Protein AF-A0A9P9ET96-F1 (afdb_monomer)

Sequence (233 aa):
MALAEHLGTMRTRIAQTEQWNASRRDTEAPLRPHYAQEHRNWGDGQLPVLPALPPHLPRPEYAERARLIGQYEQEIPFYVACELGLMPQVASFIQEANPSQAVLQFGLEQASFGNQPTVARFLLERGTILHDNVFLRREGGEPGNSLNDISIFDRERQESQDPLDLVQVFLDFGWHPNQLWNGTAVLHNFPKAPLIECLTNRPLLTLLLSHGADPALSRHNVSLYDKTPAAVA

Organism: NCBI:txid1079267

Solvent-accessible surface area (backbone atoms only — not comparable to full-atom values): 13693 Å² total; per-residue (Å²): 136,56,73,69,55,52,52,51,53,50,53,52,50,50,57,48,51,49,52,52,28,49,54,46,53,68,60,44,66,82,43,53,74,59,52,66,53,54,68,58,61,72,70,75,63,96,61,79,91,66,77,84,68,58,74,63,54,47,78,48,57,43,54,78,40,84,78,52,57,76,81,44,79,75,48,51,61,40,33,49,21,23,27,70,49,38,55,73,58,40,52,50,49,49,72,74,64,65,66,54,66,33,43,47,36,52,24,38,29,30,4,40,74,43,63,17,36,70,46,38,45,56,45,43,78,71,68,39,71,79,36,32,54,44,51,42,42,80,49,90,53,62,99,89,48,81,77,46,79,45,45,65,56,47,66,94,71,46,86,79,62,81,52,53,64,38,52,49,44,44,45,76,72,71,53,51,52,61,38,36,34,77,42,93,44,89,91,58,64,56,58,49,52,60,66,66,59,25,70,85,41,61,71,51,40,51,52,36,47,77,62,64,34,56,76,71,65,48,60,70,72,68,75,78,84,82,75,71,77,79,80,88,124

Foldseek 3Di:
DDPVVLLVVLVVVVVVLLVLLVVCCVVVVVCVVVVVVVVVVVPPDPDDPDPDFDEAFAAAPCSVDHPLAPPDSLLSVLLSCLLQLVVVSVVVCCVPVVGDLNSLQSSLLSNLLSLHQPSNLVSVVVPNGDGQSSAWDWDDDDPPDDIDIDGSLAVVPCPDHDSQSNVVSVVVSPDAQSHFGFDSDPVLRDGDRSLVSCVPPVSNNVVNVVRPRDPVSNVSSPPDPPPPPPPPD

Structure (mmCIF, N/CA/C/O backbone):
data_AF-A0A9P9ET96-F1
#
_entry.id   AF-A0A9P9ET96-F1
#
loop_
_atom_site.group_PDB
_atom_site.id
_atom_site.type_symbol
_atom_site.label_atom_id
_atom_site.label_alt_id
_atom_site.label_comp_id
_atom_site.label_asym_id
_atom_site.label_entity_id
_atom_site.label_seq_id
_atom_site.pdbx_PDB_ins_code
_atom_site.Cartn_x
_atom_site.Cartn_y
_atom_site.Cartn_z
_atom_site.occupancy
_atom_site.B_iso_or_equiv
_atom_site.auth_seq_id
_atom_site.auth_comp_id
_atom_site.auth_asym_id
_atom_site.auth_atom_id
_atom_site.pdbx_PDB_model_num
ATOM 1 N N . MET A 1 1 ? 8.793 9.538 18.959 1.00 60.41 1 MET A N 1
ATOM 2 C CA . MET A 1 1 ? 7.638 10.378 18.586 1.00 60.41 1 MET A CA 1
ATOM 3 C C . MET A 1 1 ? 6.480 10.032 19.514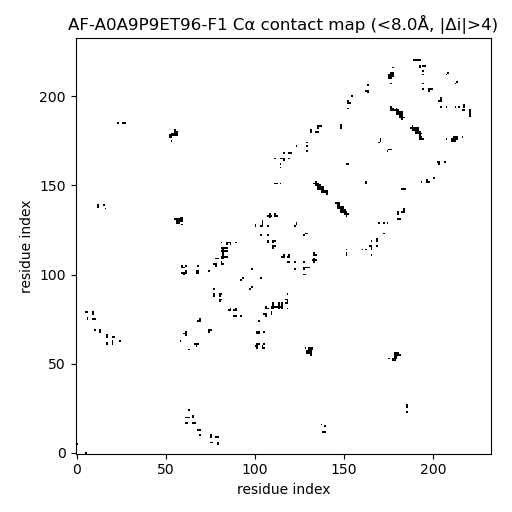 1.00 60.41 1 MET A C 1
ATOM 5 O O . MET A 1 1 ? 6.327 8.857 19.837 1.00 60.41 1 MET A O 1
ATOM 9 N N . ALA A 1 2 ? 5.730 11.011 20.022 1.00 81.12 2 ALA A N 1
ATOM 10 C CA . ALA A 1 2 ? 4.607 10.738 20.931 1.00 81.12 2 ALA A CA 1
ATOM 11 C C . ALA A 1 2 ? 3.342 10.332 20.144 1.00 81.12 2 ALA A C 1
ATOM 13 O O . ALA A 1 2 ? 3.138 10.794 19.028 1.00 81.12 2 ALA A O 1
ATOM 14 N N . LEU A 1 3 ? 2.445 9.518 20.717 1.00 83.44 3 LEU A N 1
ATOM 15 C CA . LEU A 1 3 ? 1.203 9.092 20.036 1.00 83.44 3 LEU A CA 1
ATOM 16 C C . LEU A 1 3 ? 0.350 10.282 19.548 1.00 83.44 3 LEU A C 1
ATOM 18 O O . LEU A 1 3 ? -0.206 10.244 18.455 1.00 83.44 3 LEU A O 1
ATOM 22 N N . ALA A 1 4 ? 0.283 11.361 20.331 1.00 85.06 4 ALA A N 1
ATOM 23 C CA . ALA A 1 4 ? -0.436 12.580 19.955 1.00 85.06 4 ALA A CA 1
ATOM 24 C C . ALA A 1 4 ? 0.146 13.257 18.699 1.00 85.06 4 ALA A C 1
ATOM 26 O O . ALA A 1 4 ? -0.597 13.814 17.893 1.00 85.06 4 ALA A O 1
ATOM 27 N N . GLU A 1 5 ? 1.462 13.171 18.518 1.00 86.69 5 GLU A N 1
ATOM 28 C CA . GLU A 1 5 ? 2.173 13.706 17.359 1.00 86.69 5 GLU A CA 1
ATOM 29 C C . GLU A 1 5 ? 1.868 12.874 16.105 1.00 86.69 5 GLU A C 1
ATOM 31 O O . GLU A 1 5 ? 1.532 13.442 15.069 1.00 86.69 5 GLU A O 1
ATOM 36 N N . HIS A 1 6 ? 1.832 11.538 16.220 1.00 87.50 6 HIS A N 1
ATOM 37 C CA . HIS A 1 6 ? 1.376 10.662 15.131 1.00 87.50 6 HIS A CA 1
ATOM 38 C C . HIS A 1 6 ? -0.066 10.962 14.707 1.00 87.50 6 HIS A C 1
ATOM 40 O O . HIS A 1 6 ? -0.348 11.073 13.515 1.00 87.50 6 HIS A O 1
ATOM 46 N N . LEU A 1 7 ? -0.979 11.148 15.666 1.00 90.50 7 LEU A N 1
ATOM 47 C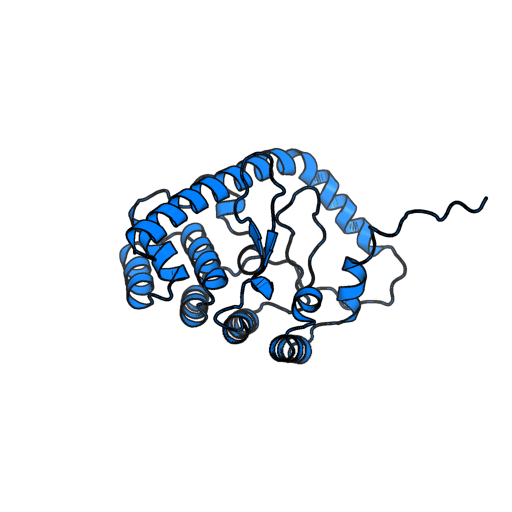 CA . LEU A 1 7 ? -2.371 11.504 15.369 1.00 90.50 7 LEU A CA 1
ATOM 48 C C . LEU A 1 7 ? -2.476 12.869 14.667 1.00 90.50 7 LEU A C 1
ATOM 50 O O . LEU A 1 7 ? -3.282 13.028 13.751 1.00 90.50 7 LEU A O 1
ATOM 54 N N . GLY A 1 8 ? -1.674 13.855 15.080 1.00 88.69 8 GLY A N 1
ATOM 55 C CA . GLY A 1 8 ? -1.602 15.167 14.430 1.00 88.69 8 GLY A CA 1
ATOM 56 C C . GLY A 1 8 ? -1.106 15.071 12.987 1.00 88.69 8 GLY A C 1
ATOM 57 O O . GLY A 1 8 ? -1.771 15.556 12.071 1.00 88.69 8 GLY A O 1
ATOM 58 N N . THR A 1 9 ? 0.010 14.374 12.775 1.00 89.50 9 THR A N 1
ATOM 59 C CA . THR A 1 9 ? 0.585 14.128 11.445 1.00 89.50 9 THR A CA 1
ATOM 60 C C . THR A 1 9 ? -0.391 13.394 10.532 1.00 89.50 9 THR A C 1
ATOM 62 O O . THR A 1 9 ? -0.561 13.783 9.378 1.00 89.50 9 THR A O 1
ATOM 65 N N . MET A 1 10 ? -1.090 12.382 11.051 1.00 92.75 10 MET A N 1
ATOM 66 C CA . MET A 1 10 ? -2.064 11.617 10.275 1.00 92.75 10 MET A CA 1
ATOM 67 C C . MET A 1 10 ? -3.252 12.479 9.827 1.00 92.75 10 MET A C 1
ATOM 69 O O . MET A 1 10 ? -3.663 12.392 8.673 1.00 92.75 10 MET A O 1
ATOM 73 N N . ARG A 1 11 ? -3.768 13.372 10.686 1.00 91.81 11 ARG A N 1
ATOM 74 C CA . ARG A 1 11 ? -4.822 14.329 10.292 1.00 91.81 11 ARG A CA 1
ATOM 75 C C . ARG A 1 11 ? -4.368 15.233 9.157 1.00 91.81 11 ARG A C 1
ATOM 77 O O . ARG A 1 11 ? -5.091 15.388 8.173 1.00 91.81 11 ARG A O 1
ATOM 84 N N . THR A 1 12 ? -3.169 15.799 9.288 1.00 89.62 12 THR A N 1
ATOM 85 C CA . THR A 1 12 ? -2.580 16.637 8.244 1.00 89.62 12 THR A CA 1
ATOM 86 C C . THR A 1 12 ? -2.493 15.861 6.943 1.00 89.62 12 THR A C 1
ATOM 88 O O . THR A 1 12 ? -2.996 16.363 5.945 1.00 89.62 12 THR A O 1
ATOM 91 N N . ARG A 1 13 ? -1.961 14.629 6.974 1.00 89.19 13 ARG A N 1
ATOM 92 C CA . ARG A 1 13 ? -1.810 13.743 5.811 1.00 89.19 13 ARG A CA 1
ATOM 93 C C . ARG A 1 13 ? -3.144 13.423 5.137 1.00 89.19 13 ARG A C 1
ATOM 95 O O . ARG A 1 13 ? -3.220 13.500 3.920 1.00 89.19 13 ARG A O 1
ATOM 102 N N . ILE A 1 14 ? -4.198 13.118 5.893 1.00 91.44 14 ILE A N 1
ATOM 103 C CA . ILE A 1 14 ? -5.534 12.856 5.327 1.00 91.44 14 ILE A CA 1
ATOM 104 C C . ILE A 1 14 ? -6.066 14.085 4.582 1.00 91.44 14 ILE A C 1
ATOM 106 O O . ILE A 1 14 ? -6.509 13.967 3.439 1.00 91.44 14 ILE A O 1
ATOM 110 N N . ALA A 1 15 ? -6.012 15.267 5.207 1.00 89.44 15 ALA A N 1
ATOM 111 C CA . ALA A 1 15 ? -6.509 16.505 4.599 1.00 89.44 15 ALA A CA 1
ATOM 112 C C . ALA A 1 15 ? -5.768 16.826 3.294 1.00 89.44 15 ALA A C 1
ATOM 114 O O . ALA A 1 15 ? -6.361 17.182 2.276 1.00 89.44 15 ALA A O 1
ATOM 115 N N . GLN A 1 16 ? -4.460 16.631 3.345 1.00 86.69 16 GLN A N 1
ATOM 116 C CA . GLN A 1 16 ? -3.530 16.690 2.242 1.00 86.69 16 GLN A CA 1
ATOM 117 C C . GLN A 1 16 ? -3.940 15.718 1.112 1.00 86.69 16 GLN A C 1
ATOM 119 O O . GLN A 1 16 ? -4.246 16.168 0.004 1.00 86.69 16 GLN A O 1
ATOM 124 N N . THR A 1 17 ? -4.063 14.414 1.393 1.00 88.00 17 THR A N 1
ATOM 125 C CA . THR A 1 17 ? -4.508 13.378 0.439 1.00 88.00 17 THR A CA 1
ATOM 126 C C . THR A 1 17 ? -5.819 13.752 -0.249 1.00 88.00 17 THR A C 1
ATOM 128 O O . THR A 1 17 ? -5.910 13.697 -1.477 1.00 88.00 17 THR A O 1
ATOM 131 N N . GLU A 1 18 ? -6.819 14.208 0.505 1.00 89.06 18 GLU A N 1
ATOM 132 C CA . GLU A 1 18 ? -8.097 14.651 -0.061 1.00 89.06 18 GLU A CA 1
ATOM 133 C C . GLU A 1 18 ? -7.957 15.883 -0.961 1.00 89.06 18 GLU A C 1
ATOM 135 O O . GLU A 1 18 ? -8.581 15.935 -2.024 1.00 89.06 18 GLU A O 1
ATOM 140 N N . GLN A 1 19 ? -7.113 16.850 -0.593 1.00 85.56 19 GLN A N 1
ATOM 141 C CA . GLN A 1 19 ? -6.848 18.031 -1.414 1.00 85.56 19 GLN A CA 1
ATOM 142 C C . GLN A 1 19 ? -6.229 17.654 -2.768 1.00 85.56 19 GLN A C 1
ATOM 144 O O . GLN A 1 19 ? -6.663 18.162 -3.807 1.00 85.56 19 GLN A O 1
ATOM 149 N N . TRP A 1 20 ? -5.249 16.746 -2.797 1.00 81.12 20 TRP A N 1
ATOM 150 C CA . TRP A 1 20 ? -4.651 16.316 -4.067 1.00 81.12 20 TRP A CA 1
ATOM 151 C C . TRP A 1 20 ? -5.598 15.469 -4.891 1.00 81.12 20 TRP A C 1
ATOM 153 O O . TRP A 1 20 ? -5.686 15.674 -6.101 1.00 81.12 20 TRP A O 1
ATOM 163 N N . ASN A 1 21 ? -6.338 14.563 -4.258 1.00 86.12 21 ASN A N 1
ATOM 164 C CA . ASN A 1 21 ? -7.323 13.764 -4.969 1.00 86.12 21 ASN A CA 1
ATOM 165 C C . ASN A 1 21 ? -8.420 14.660 -5.559 1.00 86.12 21 ASN A C 1
ATOM 167 O O . ASN A 1 21 ? -8.841 14.428 -6.688 1.00 86.12 21 ASN A O 1
ATOM 171 N N . ALA A 1 22 ? -8.830 15.729 -4.867 1.00 85.06 22 ALA A N 1
ATOM 172 C CA . ALA A 1 22 ? -9.744 16.731 -5.416 1.00 85.06 22 ALA A CA 1
ATOM 173 C C . ALA A 1 22 ? -9.151 17.422 -6.652 1.00 85.06 22 ALA A C 1
ATOM 175 O O . ALA A 1 22 ? -9.755 17.373 -7.720 1.00 85.06 22 ALA A O 1
ATOM 176 N N . SER A 1 23 ? -7.927 17.949 -6.548 1.00 81.00 23 SER A N 1
ATOM 177 C CA . SER A 1 23 ? -7.242 18.586 -7.680 1.00 81.00 23 SER A CA 1
ATOM 178 C C . SER A 1 23 ? -7.077 17.641 -8.879 1.00 81.00 23 SER A C 1
ATOM 180 O O . SER A 1 23 ? -7.263 18.053 -10.025 1.00 81.00 23 SER A O 1
ATOM 182 N N . ARG A 1 24 ? -6.778 16.357 -8.642 1.00 76.69 24 ARG A N 1
ATOM 183 C CA . ARG A 1 24 ? -6.703 15.338 -9.700 1.00 76.69 24 ARG A CA 1
ATOM 184 C C . ARG A 1 24 ? -8.059 15.055 -10.323 1.00 76.69 24 ARG A C 1
ATOM 186 O O . ARG A 1 24 ? -8.144 14.984 -11.541 1.00 76.69 24 ARG A O 1
ATOM 193 N N . ARG A 1 25 ? -9.121 14.913 -9.528 1.00 82.12 25 ARG A N 1
ATOM 194 C CA . ARG A 1 25 ? -10.478 14.702 -10.055 1.00 82.12 25 ARG A CA 1
ATOM 195 C C . ARG A 1 25 ? -10.898 15.852 -10.969 1.00 82.12 25 ARG A C 1
ATOM 197 O O . ARG A 1 25 ? -11.423 15.588 -12.047 1.00 82.12 25 ARG A O 1
ATOM 204 N N . ASP A 1 26 ? -10.576 17.086 -10.593 1.00 79.50 26 ASP A N 1
ATOM 205 C CA . ASP A 1 26 ? -10.904 18.279 -11.380 1.00 79.50 26 ASP A CA 1
ATOM 206 C C . ASP A 1 26 ? -10.075 18.386 -12.674 1.00 79.50 26 ASP A C 1
ATOM 208 O O . ASP A 1 26 ? -10.578 18.843 -13.700 1.00 79.50 26 ASP A O 1
ATOM 212 N N . THR A 1 27 ? -8.816 17.936 -12.654 1.00 71.69 27 THR A N 1
ATOM 213 C CA . THR A 1 27 ? -7.897 18.015 -13.808 1.00 71.69 27 THR A CA 1
ATOM 214 C C . THR A 1 27 ? -7.987 16.819 -14.759 1.00 71.69 27 THR A C 1
ATOM 216 O O . THR A 1 27 ? -7.867 16.991 -15.970 1.00 71.69 27 THR A O 1
ATOM 219 N N . GLU A 1 28 ? -8.231 15.607 -14.254 1.00 67.06 28 GLU A N 1
ATOM 220 C CA . GLU A 1 28 ? -8.319 14.381 -15.059 1.00 67.06 28 GLU A CA 1
ATOM 221 C C . GLU A 1 28 ? -9.705 14.193 -15.698 1.00 67.06 28 GLU A C 1
ATOM 223 O O . GLU A 1 28 ? -9.794 13.630 -16.791 1.00 67.06 28 GLU A O 1
ATOM 228 N N . ALA A 1 29 ? -10.788 14.676 -15.071 1.00 62.22 29 ALA A N 1
ATOM 229 C CA . ALA A 1 29 ? -12.145 14.584 -15.622 1.00 62.22 29 ALA A CA 1
ATOM 230 C C . ALA A 1 29 ? -12.271 15.088 -17.080 1.00 62.22 29 ALA A C 1
ATOM 232 O O . ALA A 1 29 ? -12.874 14.371 -17.883 1.00 62.22 29 ALA A O 1
ATOM 233 N N . PRO A 1 30 ? -11.685 16.239 -17.474 1.00 60.59 30 PRO A N 1
ATOM 234 C CA . PRO A 1 30 ? -11.729 16.702 -18.863 1.00 60.59 30 PRO A CA 1
ATOM 235 C C . PRO A 1 30 ? -10.751 15.982 -19.810 1.00 60.59 30 PRO A C 1
ATOM 237 O O . PRO A 1 30 ? -10.971 15.995 -21.019 1.00 60.59 30 PRO A O 1
ATOM 240 N N . LEU A 1 31 ? -9.689 15.344 -19.301 1.00 55.69 31 LEU A N 1
ATOM 241 C CA . LEU A 1 31 ? -8.617 14.752 -20.120 1.00 55.69 31 LEU A CA 1
ATOM 242 C C . LEU A 1 31 ? -8.756 13.235 -20.346 1.00 55.69 31 LEU A C 1
ATOM 244 O O . LEU A 1 31 ? -8.100 12.687 -21.234 1.00 55.69 31 LEU A O 1
ATOM 248 N N . ARG A 1 32 ? -9.629 12.544 -19.598 1.00 54.69 32 ARG A N 1
ATOM 249 C CA . ARG A 1 32 ? -9.905 11.096 -19.747 1.00 54.69 32 ARG A CA 1
ATOM 250 C C . ARG A 1 32 ? -10.111 10.611 -21.195 1.00 54.69 32 ARG A C 1
ATOM 252 O O . ARG A 1 32 ? -9.591 9.540 -21.508 1.00 54.69 32 ARG A O 1
ATOM 259 N N . PRO A 1 33 ? -10.806 11.341 -22.093 1.00 50.34 33 PRO A N 1
ATOM 260 C CA . PRO A 1 33 ? -10.951 10.912 -23.486 1.00 50.34 33 PRO A CA 1
ATOM 261 C C . PRO A 1 33 ? -9.624 10.907 -24.261 1.00 50.34 33 PRO A C 1
ATOM 263 O O . PRO A 1 33 ? -9.416 10.047 -25.111 1.00 50.34 33 PRO A O 1
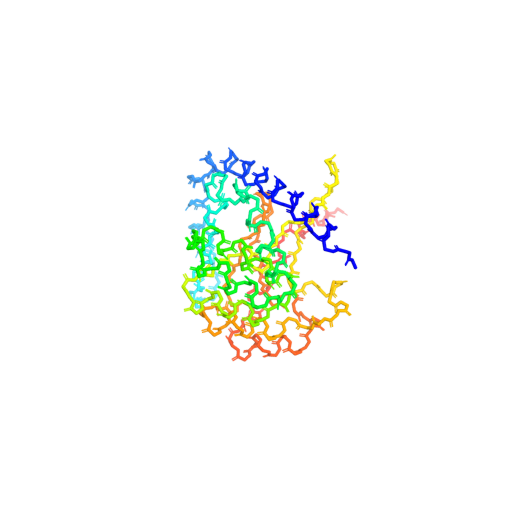ATOM 266 N N . HIS A 1 34 ? -8.721 11.842 -23.952 1.00 45.31 34 HIS A N 1
ATOM 267 C CA . HIS A 1 34 ? -7.464 12.045 -24.674 1.00 45.31 34 HIS A CA 1
ATOM 268 C C . HIS A 1 34 ? -6.402 11.007 -24.276 1.00 45.31 3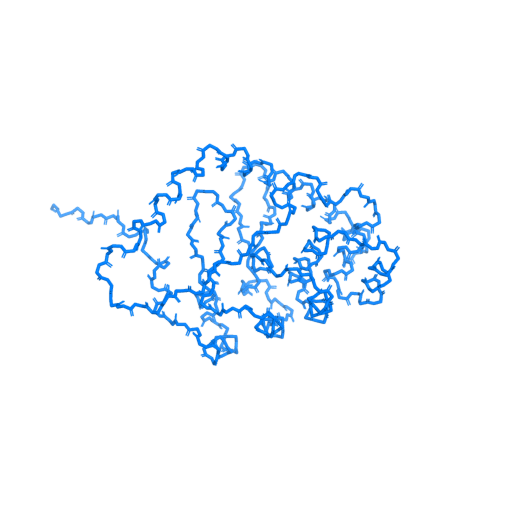4 HIS A C 1
ATOM 270 O O . HIS A 1 34 ? -5.743 10.428 -25.139 1.00 45.31 34 HIS A O 1
ATOM 276 N N . TYR A 1 35 ? -6.304 10.679 -22.983 1.00 44.88 35 TYR A N 1
ATOM 277 C CA . TYR A 1 35 ? -5.374 9.654 -22.492 1.00 44.88 35 TYR A CA 1
ATOM 278 C C . TYR A 1 35 ? -5.724 8.245 -22.987 1.00 44.88 35 TYR A C 1
ATOM 280 O O . TYR A 1 35 ? -4.835 7.473 -23.344 1.00 44.88 35 TYR A O 1
ATOM 288 N N . ALA A 1 36 ? -7.016 7.913 -23.100 1.00 44.50 36 ALA A N 1
ATOM 289 C CA . ALA A 1 36 ? -7.457 6.634 -23.665 1.00 44.50 36 ALA A CA 1
ATOM 290 C C . ALA A 1 36 ? -7.007 6.428 -25.128 1.00 44.50 36 ALA A C 1
ATOM 292 O O . ALA A 1 36 ? -6.929 5.290 -25.596 1.00 44.50 36 ALA A O 1
ATOM 293 N N . GLN A 1 37 ? -6.714 7.517 -25.845 1.00 38.72 37 GLN A N 1
ATOM 294 C CA . GLN A 1 37 ? -6.235 7.498 -27.223 1.00 38.72 37 GLN A CA 1
ATOM 295 C C . GLN A 1 37 ? -4.700 7.429 -27.304 1.00 38.72 37 GLN A C 1
ATOM 297 O O . GLN A 1 37 ? -4.174 6.693 -28.136 1.00 38.72 37 GLN A O 1
ATOM 302 N N . GLU A 1 38 ? -3.972 8.092 -26.401 1.00 41.34 38 GLU A N 1
ATOM 303 C CA . GLU A 1 38 ? -2.501 8.016 -26.331 1.00 41.34 38 GLU A CA 1
ATOM 304 C C . GLU A 1 38 ? -1.987 6.648 -25.854 1.00 41.34 38 GLU A C 1
ATOM 306 O O . GLU A 1 38 ? -1.020 6.132 -26.414 1.00 41.34 38 GLU A O 1
ATOM 311 N N . HIS A 1 39 ? -2.679 5.992 -24.913 1.00 42.75 39 HIS A N 1
ATOM 312 C CA . HIS A 1 39 ? -2.338 4.626 -24.489 1.00 42.75 39 HIS A CA 1
ATOM 313 C C . HIS A 1 39 ? -2.487 3.582 -25.610 1.00 42.75 39 HIS A C 1
ATOM 315 O O . HIS A 1 39 ? -1.815 2.554 -25.567 1.00 42.75 39 HIS A O 1
ATOM 321 N N . ARG A 1 40 ? -3.323 3.833 -26.633 1.00 41.47 40 ARG A N 1
ATOM 322 C CA . ARG A 1 40 ? -3.402 2.967 -27.826 1.00 41.47 40 ARG A CA 1
ATOM 323 C C . ARG A 1 40 ? -2.205 3.153 -28.756 1.00 41.47 40 ARG A C 1
ATOM 325 O O . ARG A 1 40 ? -1.716 2.174 -29.303 1.00 41.47 40 ARG A O 1
ATOM 332 N N . ASN A 1 41 ? -1.712 4.381 -28.898 1.00 35.75 41 ASN A N 1
ATOM 333 C CA . ASN A 1 41 ? -0.624 4.705 -29.826 1.00 35.75 41 ASN A CA 1
ATOM 334 C C . ASN A 1 41 ? 0.765 4.273 -29.323 1.00 35.75 41 ASN A C 1
ATOM 336 O O . ASN A 1 41 ? 1.702 4.186 -30.113 1.00 35.75 41 ASN A O 1
ATOM 340 N N . TRP A 1 42 ? 0.914 3.965 -28.031 1.00 42.28 42 TRP A N 1
ATOM 341 C CA . TRP A 1 42 ? 2.167 3.433 -27.476 1.00 42.28 42 TRP A CA 1
ATOM 342 C C . TRP A 1 42 ? 2.496 2.001 -27.948 1.00 42.28 42 TRP A C 1
ATOM 344 O O . TRP A 1 42 ? 3.611 1.533 -27.727 1.00 42.28 42 TRP A O 1
ATOM 354 N N . GLY A 1 43 ? 1.546 1.316 -28.601 1.00 39.53 43 GLY A N 1
ATOM 355 C CA . GLY A 1 43 ? 1.692 -0.050 -29.116 1.00 39.53 43 GLY A CA 1
ATOM 356 C C . GLY A 1 43 ? 2.227 -0.180 -30.550 1.00 39.53 43 GLY A C 1
ATOM 357 O O . GLY A 1 43 ? 2.514 -1.299 -30.964 1.00 39.53 43 GLY A O 1
ATOM 358 N N . ASP A 1 44 ? 2.390 0.919 -31.300 1.00 37.81 44 ASP A N 1
ATOM 359 C CA . ASP A 1 44 ? 2.649 0.869 -32.756 1.00 37.81 44 ASP A CA 1
ATOM 360 C C . ASP A 1 44 ? 4.116 1.130 -33.168 1.00 37.81 44 ASP A C 1
ATOM 362 O O . ASP A 1 44 ? 4.454 1.146 -34.355 1.00 37.81 44 ASP A O 1
ATOM 366 N N . GLY A 1 45 ? 5.026 1.315 -32.208 1.00 42.44 45 GLY A N 1
ATOM 367 C CA . GLY A 1 45 ? 6.463 1.387 -32.479 1.00 42.44 45 GLY A CA 1
ATOM 368 C C . GLY A 1 45 ? 7.078 -0.011 -32.542 1.00 42.44 45 GLY A C 1
ATOM 369 O O . GLY A 1 45 ? 6.913 -0.776 -31.601 1.00 42.44 45 GLY A O 1
ATOM 370 N N . GLN A 1 46 ? 7.802 -0.331 -33.623 1.00 42.12 46 GLN A N 1
ATOM 371 C CA . GLN A 1 46 ? 8.551 -1.582 -33.835 1.00 42.12 46 GLN A CA 1
ATOM 372 C C . GLN A 1 46 ? 9.519 -1.894 -32.676 1.00 42.12 46 GLN A C 1
ATOM 374 O O . GLN A 1 46 ? 10.716 -1.621 -32.742 1.00 42.12 46 GLN A O 1
ATOM 379 N N . LEU A 1 47 ? 9.002 -2.481 -31.605 1.00 46.06 47 LEU A N 1
ATOM 380 C CA . LEU A 1 47 ? 9.763 -3.133 -30.553 1.00 46.06 47 LEU A CA 1
ATOM 381 C C . LEU A 1 47 ? 9.670 -4.648 -30.791 1.00 46.06 47 LEU A C 1
ATOM 383 O O . LEU A 1 47 ? 8.658 -5.119 -31.321 1.00 46.06 47 LEU A O 1
ATOM 387 N N . PRO A 1 48 ? 10.707 -5.436 -30.447 1.00 45.34 48 PRO A N 1
ATOM 388 C CA . PRO A 1 48 ? 10.557 -6.889 -30.378 1.00 45.34 48 PRO A CA 1
ATOM 389 C C . PRO A 1 48 ? 9.306 -7.199 -29.554 1.00 45.34 48 PRO A C 1
ATOM 391 O O . PRO A 1 48 ? 9.057 -6.488 -28.587 1.00 45.34 48 PRO A O 1
ATOM 394 N N . VAL A 1 49 ? 8.512 -8.194 -29.965 1.00 47.47 49 VAL A N 1
ATOM 395 C CA . VAL A 1 49 ? 7.235 -8.561 -29.328 1.00 47.47 49 VAL A CA 1
ATOM 396 C C . VAL A 1 49 ? 7.478 -8.820 -27.839 1.00 47.47 49 VAL A C 1
ATOM 398 O O . VAL A 1 49 ? 7.849 -9.923 -27.440 1.00 47.47 49 VAL A O 1
ATOM 401 N N . LEU A 1 50 ? 7.343 -7.773 -27.025 1.00 51.66 50 LEU A N 1
ATOM 402 C CA . LEU A 1 50 ? 7.433 -7.863 -25.581 1.00 51.66 50 LEU A CA 1
ATOM 403 C C . LEU A 1 50 ? 6.190 -8.633 -25.125 1.00 51.66 50 LEU A C 1
ATOM 405 O O . LEU A 1 50 ? 5.106 -8.425 -25.687 1.00 51.66 50 LEU A O 1
ATOM 409 N N . PRO A 1 51 ? 6.313 -9.541 -24.143 1.00 57.66 51 PRO A N 1
ATOM 410 C CA . PRO A 1 51 ? 5.136 -10.151 -23.546 1.00 57.66 51 PRO A CA 1
ATOM 411 C C . PRO A 1 51 ? 4.203 -9.040 -23.056 1.00 57.66 51 PRO A C 1
ATOM 413 O O . PRO A 1 51 ? 4.664 -8.006 -22.566 1.00 57.66 51 PRO A O 1
ATOM 416 N N . ALA A 1 52 ? 2.894 -9.241 -23.218 1.00 66.38 52 ALA A N 1
ATOM 417 C CA . ALA A 1 52 ? 1.908 -8.279 -22.747 1.00 66.38 52 ALA A CA 1
ATOM 418 C C . ALA A 1 52 ? 2.166 -7.979 -21.264 1.00 66.38 52 ALA A C 1
ATOM 420 O O . ALA A 1 52 ? 2.247 -8.900 -20.447 1.00 66.38 52 ALA A O 1
ATOM 421 N N . LEU A 1 53 ? 2.338 -6.698 -20.934 1.00 68.81 53 LEU A N 1
ATOM 422 C CA . LEU A 1 53 ? 2.563 -6.289 -19.555 1.00 68.81 53 LEU A CA 1
ATOM 423 C C . LEU A 1 53 ? 1.350 -6.659 -18.694 1.00 68.81 53 LEU A C 1
ATOM 425 O O . LEU A 1 53 ? 0.214 -6.581 -19.176 1.00 68.81 53 LEU A O 1
ATOM 429 N N . PRO A 1 54 ? 1.564 -7.042 -17.424 1.00 77.19 54 PRO A N 1
ATOM 430 C CA . PRO A 1 54 ? 0.460 -7.202 -16.489 1.00 77.19 54 PRO A CA 1
ATOM 431 C C . PRO A 1 54 ? -0.335 -5.885 -16.389 1.00 77.19 54 PRO A C 1
ATOM 433 O O . PRO A 1 54 ? 0.254 -4.802 -16.483 1.00 77.19 54 PRO A O 1
ATOM 436 N N . PRO A 1 55 ? -1.667 -5.955 -16.212 1.00 78.75 55 PRO A N 1
ATOM 437 C CA . PRO A 1 55 ? -2.507 -4.763 -16.134 1.00 78.75 55 PRO A CA 1
ATOM 438 C C . PRO A 1 55 ? -2.090 -3.892 -14.951 1.00 78.75 55 PRO A C 1
ATOM 440 O O . PRO A 1 55 ? -1.683 -4.417 -13.923 1.00 78.75 55 PRO A O 1
ATOM 443 N N . HIS A 1 56 ? -2.230 -2.572 -15.058 1.00 74.81 56 HIS A N 1
ATOM 444 C CA . HIS A 1 56 ? -1.929 -1.661 -13.950 1.00 74.81 56 HIS A CA 1
ATOM 445 C C . HIS A 1 56 ? -2.707 -2.016 -12.679 1.00 74.81 56 HIS A C 1
ATOM 447 O O . HIS A 1 56 ? -3.838 -2.506 -12.745 1.00 74.81 56 HIS A O 1
ATOM 453 N N . LEU A 1 57 ? -2.107 -1.738 -11.519 1.00 82.12 57 LEU A N 1
ATOM 454 C CA . LEU A 1 57 ? -2.845 -1.798 -10.261 1.00 82.12 57 LEU A CA 1
ATOM 455 C C . LEU A 1 57 ? -4.003 -0.793 -10.290 1.00 82.12 57 LEU A C 1
ATOM 457 O O . LEU A 1 57 ? -3.858 0.293 -10.866 1.00 82.12 57 LEU A O 1
ATOM 461 N N . PRO A 1 58 ? -5.151 -1.138 -9.684 1.00 85.88 58 PRO A N 1
ATOM 462 C CA . PRO A 1 58 ? -6.250 -0.200 -9.569 1.00 85.88 58 PRO A CA 1
ATOM 463 C C . PRO A 1 58 ? -5.837 0.980 -8.688 1.00 85.88 58 PRO A C 1
ATOM 465 O O . PRO A 1 58 ? -4.951 0.864 -7.835 1.00 85.88 58 PRO A O 1
ATOM 468 N N . ARG A 1 59 ? -6.530 2.105 -8.862 1.00 84.81 59 ARG A N 1
ATOM 469 C CA . ARG A 1 59 ? -6.467 3.196 -7.894 1.00 84.81 59 ARG A CA 1
ATOM 470 C C . ARG A 1 59 ? -7.310 2.856 -6.667 1.00 84.81 59 ARG A C 1
ATOM 472 O O . ARG A 1 59 ? -8.317 2.155 -6.794 1.00 84.81 59 ARG A O 1
ATOM 479 N N . PRO A 1 60 ? -6.948 3.369 -5.483 1.00 91.38 60 PRO A N 1
ATOM 480 C CA . PRO A 1 60 ? -7.784 3.200 -4.311 1.00 91.38 60 PRO A CA 1
ATOM 481 C C . PRO A 1 60 ? -9.057 4.050 -4.401 1.00 91.38 60 PRO A C 1
ATOM 483 O O . PRO A 1 60 ? -9.070 5.145 -4.972 1.00 91.38 60 PRO A O 1
ATOM 486 N N . GLU A 1 61 ? -10.131 3.593 -3.761 1.00 93.25 61 GLU A N 1
ATOM 487 C CA . GLU A 1 61 ? -11.449 4.227 -3.842 1.00 93.25 61 GLU A CA 1
ATOM 488 C C . GLU A 1 61 ? -11.451 5.673 -3.321 1.00 93.25 61 GLU A C 1
ATOM 490 O O . GLU A 1 61 ? -12.162 6.522 -3.865 1.00 93.25 61 GLU A O 1
ATOM 495 N N . TYR A 1 62 ? -10.644 5.975 -2.295 1.00 91.50 62 TYR A N 1
ATOM 496 C CA . TYR A 1 62 ? -10.510 7.328 -1.731 1.00 91.50 62 TYR A CA 1
ATOM 497 C C . TYR A 1 62 ? -9.793 8.313 -2.667 1.00 91.50 62 TYR A C 1
ATOM 499 O O . TYR A 1 62 ? -9.889 9.531 -2.490 1.00 91.50 62 TYR A O 1
ATOM 507 N N . ALA A 1 63 ? -9.090 7.816 -3.688 1.00 88.06 63 ALA A N 1
ATOM 508 C CA . ALA A 1 63 ? -8.574 8.664 -4.756 1.00 88.06 63 ALA A CA 1
ATOM 509 C C . ALA A 1 63 ? -9.678 9.024 -5.756 1.00 88.06 63 ALA A C 1
ATOM 511 O O . ALA A 1 63 ? -9.786 10.172 -6.199 1.00 88.06 63 ALA A O 1
ATOM 512 N N . GLU A 1 64 ? -10.549 8.070 -6.072 1.00 86.12 64 GLU A N 1
ATOM 513 C CA . GLU A 1 64 ? -11.590 8.234 -7.087 1.00 86.12 64 GLU A CA 1
ATOM 514 C C . GLU A 1 64 ? -12.804 9.023 -6.594 1.00 86.12 64 GLU A C 1
ATOM 516 O O . GLU A 1 64 ? -13.428 9.753 -7.368 1.00 86.12 64 GLU A O 1
ATOM 521 N N . ARG A 1 65 ? -13.136 8.911 -5.305 1.00 87.94 65 ARG A N 1
ATOM 522 C CA . ARG A 1 65 ? -14.316 9.533 -4.695 1.00 87.94 65 ARG A CA 1
ATOM 523 C C . ARG A 1 65 ? -13.916 10.375 -3.491 1.00 87.94 65 ARG A C 1
ATOM 525 O O . ARG A 1 65 ? -13.044 10.002 -2.717 1.00 87.94 65 ARG A O 1
ATOM 532 N N . ALA A 1 66 ? -14.552 11.534 -3.356 1.00 87.62 66 ALA A N 1
ATOM 533 C CA . ALA A 1 66 ? -14.211 12.493 -2.313 1.00 87.62 66 ALA A CA 1
ATOM 534 C C . ALA A 1 66 ? -14.672 12.033 -0.926 1.00 87.62 66 ALA A C 1
ATOM 536 O O . ALA A 1 66 ? -15.761 11.469 -0.788 1.00 87.62 66 ALA A O 1
ATOM 537 N N . ARG A 1 67 ? -13.888 12.404 0.095 1.00 86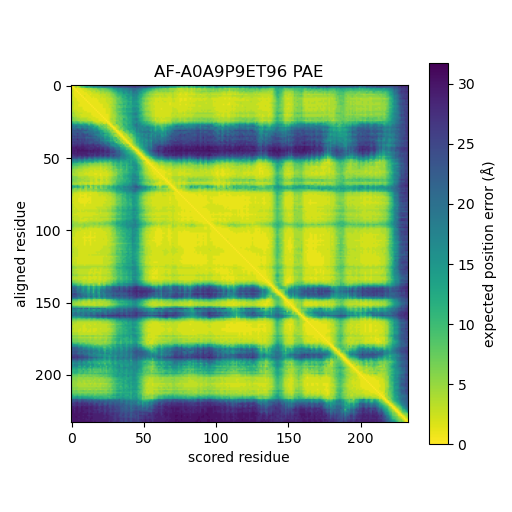.94 67 ARG A N 1
ATOM 538 C CA . ARG A 1 67 ? -14.229 12.281 1.519 1.00 86.94 67 ARG A CA 1
ATOM 539 C C . ARG A 1 67 ? -14.494 10.847 1.956 1.00 86.94 67 ARG A C 1
ATOM 541 O O . ARG A 1 67 ? -15.394 10.646 2.756 1.00 86.94 67 ARG A O 1
ATOM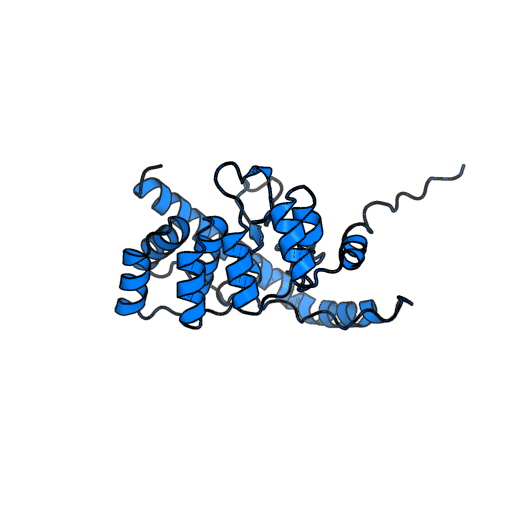 548 N N . LEU A 1 68 ? -13.781 9.851 1.439 1.00 91.19 68 LEU A N 1
ATOM 549 C CA . LEU A 1 68 ? -13.983 8.454 1.862 1.00 91.19 68 LEU A CA 1
ATOM 550 C C . LEU A 1 68 ? -13.098 8.025 3.039 1.00 91.19 68 LEU A C 1
ATOM 552 O O . LEU A 1 68 ? -13.290 6.929 3.558 1.00 91.19 68 LEU A O 1
ATOM 556 N N . ILE A 1 69 ? -12.162 8.880 3.454 1.00 91.38 69 ILE A N 1
ATOM 557 C CA . ILE A 1 69 ? -11.235 8.642 4.565 1.00 91.38 69 ILE A CA 1
ATOM 558 C C . ILE A 1 69 ? -11.248 9.824 5.537 1.00 91.38 69 ILE A C 1
ATOM 560 O O . ILE A 1 69 ? -11.472 10.969 5.141 1.00 91.38 69 ILE A O 1
ATOM 564 N N . GLY A 1 70 ? -11.017 9.547 6.818 1.00 82.94 70 GLY A N 1
ATOM 565 C CA . GLY A 1 70 ? -10.997 10.540 7.892 1.00 82.94 70 GLY A CA 1
ATOM 566 C C . GLY A 1 70 ? -12.359 11.156 8.191 1.00 82.94 70 GLY A C 1
ATOM 567 O O . GLY A 1 70 ? -12.415 12.257 8.733 1.00 82.94 70 GLY A O 1
ATOM 568 N N . GLN A 1 71 ? -13.455 10.475 7.834 1.00 75.44 71 GLN A N 1
ATOM 569 C CA . GLN A 1 71 ? -14.810 10.948 8.140 1.00 75.44 71 GLN A CA 1
ATOM 570 C C . GLN A 1 71 ? -15.089 10.929 9.644 1.00 75.44 71 GLN A C 1
ATOM 572 O O . GLN A 1 71 ? -15.836 11.766 10.151 1.00 75.44 71 GLN A O 1
ATOM 577 N N . TYR A 1 72 ? -14.494 9.965 10.347 1.00 83.19 72 TYR A N 1
ATOM 578 C CA . TYR A 1 72 ? -14.734 9.738 11.760 1.00 83.19 72 TYR A CA 1
ATOM 579 C C . TYR A 1 72 ? -13.427 9.732 12.553 1.00 83.19 72 TYR A C 1
ATOM 581 O O . TYR A 1 72 ? -12.423 9.167 12.117 1.00 83.19 72 TYR A O 1
ATOM 589 N N . GLU A 1 73 ? -13.451 10.314 13.756 1.00 82.81 73 GLU A N 1
ATOM 590 C CA . GLU A 1 73 ? -12.267 10.421 14.623 1.00 82.81 73 GLU A CA 1
ATOM 591 C C . GLU A 1 73 ? -11.653 9.054 14.961 1.00 82.81 73 GLU A C 1
ATOM 593 O O . GLU A 1 73 ? -10.438 8.961 15.112 1.00 82.81 73 GLU A O 1
ATOM 598 N N . GLN A 1 74 ? -12.449 7.978 15.017 1.00 87.94 74 GLN A N 1
ATOM 599 C CA . GLN A 1 74 ? -11.943 6.628 15.286 1.00 87.94 74 GLN A CA 1
ATOM 600 C C . GLN A 1 74 ? -11.093 6.026 14.154 1.00 87.94 74 GLN A C 1
ATOM 602 O O . GLN A 1 74 ? -10.341 5.086 14.406 1.00 87.94 74 GLN A O 1
ATOM 607 N N . GLU A 1 75 ? -11.167 6.552 12.928 1.00 94.44 75 GLU A N 1
ATOM 608 C CA . GLU A 1 75 ? -10.343 6.061 11.815 1.00 94.44 75 GLU A CA 1
ATOM 609 C C . GLU A 1 75 ? -8.880 6.504 11.944 1.00 94.44 75 GLU A C 1
ATOM 611 O O . GLU A 1 75 ? -7.968 5.781 11.552 1.00 94.44 75 GLU A O 1
ATOM 616 N N . ILE A 1 76 ? -8.627 7.676 12.536 1.00 95.38 76 ILE A N 1
ATOM 617 C CA . ILE A 1 76 ? -7.271 8.231 12.647 1.00 95.38 76 ILE A CA 1
ATOM 618 C C . ILE A 1 76 ? -6.367 7.325 13.505 1.00 95.38 76 ILE A C 1
ATOM 620 O O . ILE A 1 76 ? -5.273 6.985 13.043 1.00 95.38 76 ILE A O 1
ATOM 624 N N . PRO A 1 77 ? -6.786 6.864 14.705 1.00 95.88 77 PRO A N 1
ATOM 625 C CA . PRO A 1 77 ? -6.041 5.860 15.459 1.00 95.88 77 PRO A CA 1
ATOM 626 C C . PRO A 1 77 ? -5.811 4.557 14.691 1.00 95.88 77 PRO A C 1
ATOM 628 O O . PRO A 1 77 ? -4.754 3.953 14.852 1.00 95.88 77 PRO A O 1
ATOM 631 N N . PHE A 1 78 ? -6.758 4.130 13.849 1.00 97.19 78 PHE A N 1
ATOM 632 C CA . PHE A 1 78 ? -6.598 2.934 13.019 1.00 97.19 78 PHE A CA 1
ATOM 633 C C . PHE A 1 78 ? -5.485 3.106 11.979 1.00 97.19 78 PHE A C 1
ATOM 635 O O . PHE A 1 78 ? -4.622 2.236 11.862 1.00 97.19 78 PHE A O 1
ATOM 642 N N . TYR A 1 79 ? -5.439 4.237 11.274 1.00 97.38 79 TYR A N 1
ATOM 643 C CA . TYR A 1 79 ? -4.379 4.510 10.298 1.00 97.38 79 TYR A CA 1
ATOM 644 C C . TYR A 1 79 ? -2.998 4.597 10.954 1.00 97.38 79 TYR A C 1
ATOM 646 O O . TYR A 1 79 ? -2.031 4.046 10.431 1.00 97.38 79 TYR A O 1
ATOM 654 N N . VAL A 1 80 ? -2.911 5.224 12.132 1.00 96.38 80 VAL A N 1
ATOM 655 C CA . VAL A 1 80 ? -1.673 5.254 12.928 1.00 96.38 80 VAL A CA 1
ATOM 656 C C . VAL A 1 80 ? -1.284 3.850 13.393 1.00 96.38 80 VAL A C 1
ATOM 658 O O . VAL A 1 80 ? -0.114 3.485 13.327 1.00 96.38 80 VAL A O 1
ATOM 661 N N . ALA A 1 81 ? -2.245 3.032 13.828 1.00 97.50 81 ALA A N 1
ATOM 662 C CA . ALA A 1 81 ? -1.986 1.644 14.197 1.00 97.50 81 ALA A CA 1
ATOM 663 C C . ALA A 1 81 ? -1.463 0.821 13.011 1.00 97.50 81 ALA A C 1
ATOM 665 O O . ALA A 1 81 ? -0.576 -0.009 13.203 1.00 97.50 81 ALA A O 1
ATOM 666 N N . CYS A 1 82 ? -1.959 1.080 11.798 1.00 97.75 82 CYS A N 1
ATOM 667 C CA . CYS A 1 82 ? -1.447 0.453 10.583 1.00 97.75 82 CYS A CA 1
ATOM 668 C C . CYS A 1 82 ? -0.001 0.872 10.290 1.00 97.75 82 CYS A C 1
ATOM 670 O O . CYS A 1 82 ? 0.831 0.004 10.054 1.00 97.75 82 CYS A O 1
ATOM 672 N N . GLU A 1 83 ? 0.310 2.172 10.366 1.00 95.19 83 GLU A N 1
ATOM 673 C CA . GLU A 1 83 ? 1.667 2.712 10.159 1.00 95.19 83 GLU A CA 1
ATOM 674 C C . GLU A 1 83 ? 2.674 2.163 11.182 1.00 95.19 83 GLU A C 1
ATOM 676 O O . GLU A 1 83 ? 3.814 1.866 10.842 1.00 95.19 83 GLU A O 1
ATOM 681 N N . LEU A 1 84 ? 2.249 1.999 12.436 1.00 94.81 84 LEU A N 1
ATOM 682 C CA . LEU A 1 84 ? 3.107 1.568 13.542 1.00 94.81 84 LEU A CA 1
ATOM 683 C C . LEU A 1 84 ? 3.146 0.049 13.768 1.00 94.81 84 LEU A C 1
ATOM 685 O O . LEU A 1 84 ? 3.822 -0.405 14.689 1.00 94.81 84 LEU A O 1
ATOM 689 N N . GLY A 1 85 ? 2.401 -0.744 12.994 1.00 96.25 85 GLY A N 1
ATOM 690 C CA . GLY A 1 85 ? 2.396 -2.204 13.152 1.00 96.25 85 GLY A CA 1
ATOM 691 C C . GLY A 1 85 ? 1.625 -2.710 14.374 1.00 96.25 85 GLY A C 1
ATOM 692 O O . GLY A 1 85 ? 1.864 -3.817 14.858 1.00 96.25 85 GLY A O 1
ATOM 693 N N . LEU A 1 86 ? 0.698 -1.913 14.907 1.00 97.31 86 LEU A N 1
ATOM 694 C CA . LEU A 1 86 ? -0.054 -2.208 16.127 1.00 97.31 86 LEU A CA 1
ATOM 695 C C . LEU A 1 86 ? -1.213 -3.180 15.839 1.00 97.31 86 LEU A C 1
ATOM 697 O O . LEU A 1 86 ? -2.390 -2.815 15.823 1.00 97.31 86 LEU A O 1
ATOM 701 N N . MET A 1 87 ? -0.864 -4.446 15.590 1.00 97.75 87 MET A N 1
ATOM 702 C CA . MET A 1 87 ? -1.786 -5.491 15.126 1.00 97.75 87 MET A CA 1
ATOM 703 C C . MET A 1 87 ? -3.037 -5.682 16.009 1.00 97.75 87 MET A C 1
ATOM 705 O O . MET A 1 87 ? -4.134 -5.759 15.455 1.00 97.75 87 MET A O 1
ATOM 709 N N . PRO A 1 88 ? -2.961 -5.714 17.356 1.00 97.75 88 PRO A N 1
ATOM 710 C CA . PRO A 1 88 ? -4.167 -5.841 18.179 1.00 97.75 88 PRO A CA 1
ATOM 711 C C . PRO A 1 88 ? -5.182 -4.715 17.931 1.00 97.75 88 PRO A C 1
ATOM 713 O O . PRO A 1 88 ? -6.380 -4.969 17.840 1.00 97.75 88 PRO A O 1
ATOM 716 N N . GLN A 1 89 ? -4.703 -3.482 17.757 1.00 97.31 89 GLN A N 1
ATOM 717 C CA . GLN A 1 89 ? -5.529 -2.302 17.511 1.00 97.31 89 GLN A CA 1
ATOM 718 C C . GLN A 1 89 ? -6.149 -2.336 16.109 1.00 97.31 89 GLN A C 1
ATOM 720 O O . GLN A 1 89 ? -7.342 -2.073 15.963 1.00 97.31 89 GLN A O 1
ATOM 725 N N . VAL A 1 90 ? -5.370 -2.727 15.094 1.00 97.88 90 VAL A N 1
ATOM 726 C CA . VAL A 1 90 ? -5.863 -2.934 13.719 1.00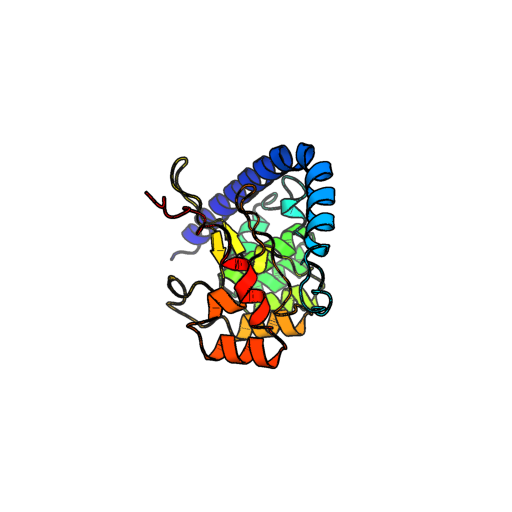 97.88 90 VAL A CA 1
ATOM 727 C C . VAL A 1 90 ? -6.968 -3.996 13.700 1.00 97.88 90 VAL A C 1
ATOM 729 O O . VAL A 1 90 ? -8.024 -3.793 13.099 1.00 97.88 90 VAL A O 1
ATOM 732 N N . ALA A 1 91 ? -6.754 -5.123 14.383 1.00 97.50 91 ALA A N 1
ATOM 733 C CA . ALA A 1 91 ? -7.712 -6.220 14.426 1.00 97.50 91 ALA A CA 1
ATOM 734 C C . ALA A 1 91 ? -9.020 -5.834 15.137 1.00 97.50 91 ALA A C 1
ATOM 736 O O . ALA A 1 91 ? -10.088 -6.119 14.590 1.00 97.50 91 ALA A O 1
ATOM 737 N N . SER A 1 92 ? -8.931 -5.166 16.297 1.00 96.75 92 SER A N 1
ATOM 738 C CA . SER A 1 92 ? -10.097 -4.695 17.066 1.00 96.75 92 SER A CA 1
ATOM 739 C C . SER A 1 92 ? -10.946 -3.741 16.235 1.00 96.75 92 SER A C 1
ATOM 741 O O . SER A 1 92 ? -12.145 -3.954 16.081 1.00 96.75 92 SER A O 1
ATOM 743 N N . PHE A 1 93 ? -10.314 -2.742 15.606 1.00 96.81 93 PHE A N 1
ATOM 744 C CA . PHE A 1 93 ? -11.025 -1.751 14.803 1.00 96.81 93 PHE A CA 1
ATOM 745 C C . PHE A 1 93 ? -11.808 -2.392 13.653 1.00 96.81 93 PHE A C 1
ATOM 747 O O . PHE A 1 93 ? -12.981 -2.086 13.461 1.00 96.81 93 PHE A O 1
ATOM 754 N N . ILE A 1 94 ? -11.190 -3.312 12.906 1.00 95.94 94 ILE A N 1
ATOM 755 C CA . ILE A 1 94 ? -11.860 -3.966 11.773 1.00 95.94 94 ILE A CA 1
ATOM 756 C C . ILE A 1 94 ? -13.041 -4.820 12.244 1.00 95.94 94 ILE A C 1
ATOM 758 O O . ILE A 1 94 ? -14.077 -4.843 11.582 1.00 95.94 94 ILE A O 1
ATOM 762 N N . GLN A 1 95 ? -12.900 -5.501 13.383 1.00 94.38 95 GLN A N 1
ATOM 763 C CA . GLN A 1 95 ? -13.964 -6.328 13.948 1.00 94.38 95 GLN A CA 1
ATOM 764 C C . GLN A 1 95 ? -15.147 -5.495 14.461 1.00 94.38 95 GLN A C 1
ATOM 766 O O . GLN A 1 95 ? -16.293 -5.909 14.309 1.00 94.38 95 GLN A O 1
ATOM 771 N N . GLU A 1 96 ? -14.877 -4.340 15.066 1.00 93.75 96 GLU A N 1
ATOM 772 C CA . GLU A 1 96 ? -15.894 -3.493 15.697 1.00 93.75 96 GLU A CA 1
ATOM 773 C C . GLU A 1 96 ? -16.579 -2.544 14.710 1.00 93.75 96 GLU A C 1
ATOM 775 O O . GLU A 1 96 ? -17.792 -2.351 14.778 1.00 93.75 96 GLU A O 1
ATOM 780 N N . ALA A 1 97 ? -15.814 -1.941 13.798 1.00 90.88 97 ALA A N 1
ATOM 781 C CA . ALA A 1 97 ? -16.292 -0.851 12.952 1.00 90.88 97 ALA A CA 1
ATOM 782 C C . ALA A 1 97 ? -16.798 -1.306 11.576 1.00 90.88 97 ALA A C 1
ATOM 784 O O . ALA A 1 97 ? -17.486 -0.530 10.917 1.00 90.88 97 ALA A O 1
ATOM 785 N N . ASN A 1 98 ? -16.457 -2.527 11.135 1.00 91.19 98 ASN A N 1
ATOM 786 C CA . ASN A 1 98 ? -16.722 -3.027 9.779 1.00 91.19 98 ASN A CA 1
ATOM 787 C C . ASN A 1 98 ? -16.419 -1.964 8.690 1.00 91.19 98 ASN A C 1
ATOM 789 O O . ASN A 1 98 ? -17.333 -1.498 8.001 1.00 91.19 98 ASN A O 1
ATOM 793 N N . PRO A 1 99 ? -15.156 -1.509 8.590 1.00 94.94 99 PRO A N 1
ATOM 794 C CA . PRO A 1 99 ? -14.784 -0.360 7.771 1.00 94.94 99 PRO A CA 1
ATOM 795 C C . PRO A 1 99 ? -14.998 -0.597 6.271 1.00 94.94 99 PRO A C 1
ATOM 797 O O . PRO A 1 99 ? -14.989 -1.726 5.782 1.00 94.94 99 PRO A O 1
ATOM 800 N N . SER A 1 100 ? -15.150 0.498 5.524 1.00 95.88 100 SER A N 1
ATOM 801 C CA . SER A 1 100 ? -15.256 0.458 4.063 1.00 95.88 100 SER A CA 1
ATOM 802 C C . SER A 1 100 ? -13.932 0.052 3.398 1.00 95.88 100 SER A C 1
ATOM 804 O O . SER A 1 100 ? -12.860 0.160 3.998 1.00 95.88 100 SER A O 1
ATOM 806 N N . GLN A 1 101 ? -13.987 -0.352 2.123 1.00 96.62 101 GLN A N 1
ATOM 807 C CA . GLN A 1 101 ? -12.781 -0.630 1.332 1.00 96.62 101 GLN A CA 1
ATOM 808 C C . GLN A 1 101 ? -11.846 0.581 1.261 1.00 96.62 101 GLN A C 1
ATOM 810 O O . GLN A 1 101 ? -10.646 0.414 1.426 1.00 96.62 101 GLN A O 1
ATOM 815 N N . ALA A 1 102 ? -12.370 1.801 1.122 1.00 96.50 102 ALA A N 1
ATOM 816 C CA . ALA A 1 102 ? -11.553 3.013 1.118 1.00 96.50 102 ALA A CA 1
ATOM 817 C C . ALA A 1 102 ? -10.733 3.199 2.411 1.00 96.50 102 ALA A C 1
ATOM 819 O O . ALA A 1 102 ? -9.549 3.527 2.347 1.00 96.50 102 ALA A O 1
ATOM 820 N N . VAL A 1 103 ? -11.341 2.941 3.574 1.00 97.00 103 VAL A N 1
ATOM 821 C CA . VAL A 1 103 ? -10.658 2.996 4.878 1.00 97.00 103 VAL A CA 1
ATOM 822 C C . VAL A 1 103 ? -9.588 1.904 4.959 1.00 97.00 103 VAL A C 1
ATOM 824 O O . VAL A 1 103 ? -8.452 2.175 5.342 1.00 97.00 103 VAL A O 1
ATOM 827 N N . LEU A 1 104 ? -9.912 0.676 4.547 1.00 97.75 104 LEU A N 1
ATOM 828 C CA . LEU A 1 104 ? -8.960 -0.439 4.544 1.00 97.75 104 LEU A CA 1
ATOM 829 C C . LEU A 1 104 ? -7.778 -0.202 3.592 1.00 97.75 104 LEU A C 1
ATOM 831 O O . LEU A 1 104 ? -6.636 -0.443 3.972 1.00 97.75 104 LEU A O 1
ATOM 835 N N . GLN A 1 105 ? -8.031 0.322 2.392 1.00 97.38 105 GLN A N 1
ATOM 836 C CA . GLN A 1 105 ? -7.008 0.681 1.407 1.00 97.38 105 GLN A CA 1
ATOM 837 C C . GLN A 1 105 ? -6.088 1.784 1.938 1.00 97.38 105 GLN A C 1
ATOM 839 O O . GLN A 1 105 ? -4.869 1.667 1.852 1.00 97.38 105 GLN A O 1
ATOM 844 N N . PHE A 1 106 ? -6.634 2.826 2.572 1.00 96.81 106 PHE A N 1
ATOM 845 C CA . PHE A 1 106 ? -5.789 3.866 3.162 1.00 96.81 106 PHE A CA 1
ATOM 846 C C . PHE A 1 106 ? -4.969 3.338 4.348 1.00 96.81 106 PHE A C 1
ATOM 848 O O . PHE A 1 106 ? -3.809 3.717 4.513 1.00 96.81 106 PHE A O 1
ATOM 855 N N . GLY A 1 107 ? -5.529 2.410 5.132 1.00 97.56 107 GLY A N 1
ATOM 856 C CA . GLY A 1 107 ? -4.789 1.652 6.144 1.00 97.56 107 GLY A CA 1
ATOM 857 C C . GLY A 1 107 ? -3.652 0.815 5.548 1.00 97.56 107 GLY A C 1
ATOM 858 O O . GLY A 1 107 ? -2.548 0.820 6.091 1.00 97.56 107 GLY A O 1
ATOM 859 N N . LEU A 1 108 ? -3.879 0.160 4.406 1.00 98.19 108 LEU A N 1
ATOM 860 C CA . LEU A 1 108 ? -2.859 -0.601 3.679 1.00 98.19 108 LEU A CA 1
ATOM 861 C C . LEU A 1 108 ? -1.739 0.307 3.150 1.00 98.19 108 LEU A C 1
ATOM 863 O O . LEU A 1 108 ? -0.567 -0.043 3.286 1.00 98.19 108 LEU A O 1
ATOM 867 N N . GLU A 1 109 ? -2.072 1.492 2.628 1.00 95.69 109 GLU A N 1
ATOM 868 C CA . GLU A 1 109 ? -1.084 2.524 2.282 1.00 95.69 109 GLU A CA 1
ATOM 869 C C . GLU A 1 109 ? -0.227 2.885 3.507 1.00 95.69 109 GLU A C 1
ATOM 871 O O . GLU A 1 109 ? 1.001 2.880 3.427 1.00 95.69 109 GLU A O 1
ATOM 876 N N . GLN A 1 110 ? -0.847 3.139 4.667 1.00 95.75 110 GLN A N 1
ATOM 877 C CA . GLN A 1 110 ? -0.102 3.478 5.883 1.00 95.75 110 GLN A CA 1
ATOM 878 C C . GLN A 1 110 ? 0.804 2.333 6.354 1.00 95.75 110 GLN A C 1
ATOM 880 O O . GLN A 1 110 ? 1.958 2.581 6.698 1.00 95.75 110 GLN A O 1
ATOM 885 N N . ALA A 1 111 ? 0.317 1.090 6.329 1.00 96.69 111 ALA A N 1
ATOM 886 C CA . ALA A 1 111 ? 1.118 -0.086 6.662 1.00 96.69 111 ALA A CA 1
ATOM 887 C C . ALA A 1 111 ? 2.315 -0.250 5.716 1.00 96.69 111 ALA A C 1
ATOM 889 O O . ALA A 1 111 ? 3.404 -0.611 6.159 1.00 96.69 111 ALA A O 1
ATOM 890 N N . SER A 1 112 ? 2.135 0.060 4.431 1.00 94.69 112 SER A N 1
ATOM 891 C CA . SER A 1 112 ? 3.203 -0.015 3.438 1.00 94.69 112 SER A CA 1
ATOM 892 C C . SER A 1 112 ? 4.332 0.975 3.736 1.00 94.69 112 SER A C 1
ATOM 894 O O . SER A 1 112 ? 5.490 0.592 3.882 1.00 94.69 112 SER A O 1
ATOM 896 N N . PHE A 1 113 ? 3.996 2.250 3.946 1.00 91.38 113 PHE A N 1
ATOM 897 C CA . PHE A 1 113 ? 4.994 3.282 4.254 1.00 91.38 113 PHE A CA 1
ATOM 898 C C . PHE A 1 113 ? 5.561 3.197 5.676 1.00 91.38 113 PHE A C 1
ATOM 900 O O . PHE A 1 113 ? 6.624 3.755 5.940 1.00 91.38 113 PHE A O 1
ATOM 907 N N . GLY A 1 114 ? 4.881 2.489 6.577 1.00 92.31 114 GLY A N 1
ATOM 908 C CA . GLY A 1 114 ? 5.413 2.092 7.877 1.00 92.31 114 GLY A CA 1
ATOM 909 C C . GLY A 1 114 ? 6.300 0.842 7.839 1.00 92.31 114 GLY A C 1
ATOM 910 O O . GLY A 1 114 ? 6.795 0.440 8.889 1.00 92.31 114 GLY A O 1
ATOM 911 N N . ASN A 1 115 ? 6.474 0.211 6.671 1.00 93.69 115 ASN A N 1
ATOM 912 C CA . ASN A 1 115 ? 7.123 -1.089 6.480 1.00 93.69 115 ASN A CA 1
ATOM 913 C C . ASN A 1 115 ? 6.574 -2.190 7.413 1.00 93.69 115 ASN A C 1
ATOM 915 O O . ASN A 1 115 ? 7.316 -2.837 8.148 1.00 93.69 115 ASN A O 1
ATOM 919 N N . GLN A 1 116 ? 5.249 -2.379 7.416 1.00 96.56 116 GLN A N 1
ATOM 920 C CA . GLN A 1 116 ? 4.536 -3.299 8.311 1.00 96.56 116 GLN A CA 1
ATOM 921 C C . GLN A 1 116 ? 3.977 -4.522 7.555 1.00 96.56 116 GLN A C 1
ATOM 923 O O . GLN A 1 116 ? 2.769 -4.588 7.295 1.00 96.56 116 GLN A O 1
ATOM 928 N N . PRO A 1 117 ? 4.811 -5.531 7.218 1.00 96.88 117 PRO A N 1
ATOM 929 C CA . PRO A 1 117 ? 4.399 -6.683 6.407 1.00 96.88 117 PRO A CA 1
ATOM 930 C C . PRO A 1 117 ? 3.268 -7.501 7.043 1.00 96.88 117 PRO A C 1
ATOM 932 O O . PRO A 1 117 ? 2.357 -7.946 6.347 1.00 96.88 117 PRO A O 1
ATOM 935 N N . THR A 1 118 ? 3.277 -7.667 8.369 1.00 98.00 118 THR A N 1
ATOM 936 C CA . THR A 1 118 ? 2.237 -8.415 9.096 1.00 98.00 118 THR A CA 1
ATOM 937 C C . THR A 1 118 ? 0.869 -7.744 8.977 1.00 98.00 118 THR A C 1
ATOM 939 O O . THR A 1 118 ? -0.129 -8.416 8.721 1.00 98.00 118 THR A O 1
ATOM 942 N N . VAL A 1 119 ? 0.817 -6.414 9.117 1.00 98.44 119 VAL A N 1
ATOM 943 C CA . VAL A 1 119 ? -0.431 -5.655 8.968 1.00 98.44 119 VAL A CA 1
ATOM 944 C C . VAL A 1 119 ? -0.899 -5.689 7.516 1.00 98.44 119 VAL A C 1
ATOM 946 O O . VAL A 1 119 ? -2.075 -5.950 7.269 1.00 98.44 119 VAL A O 1
ATOM 949 N N . ALA A 1 120 ? 0.008 -5.484 6.556 1.00 98.38 120 ALA A N 1
ATOM 950 C CA . ALA A 1 120 ? -0.324 -5.542 5.136 1.00 98.38 120 ALA A CA 1
ATOM 951 C C . ALA A 1 120 ? -0.929 -6.902 4.752 1.00 98.38 120 ALA A C 1
ATOM 953 O O . ALA A 1 120 ? -2.016 -6.950 4.178 1.00 98.38 120 ALA A O 1
ATOM 954 N N . ARG A 1 121 ? -0.284 -8.007 5.155 1.00 98.62 121 ARG A N 1
ATOM 955 C CA . ARG A 1 121 ? -0.787 -9.372 4.940 1.00 98.62 121 ARG A CA 1
ATOM 956 C C . ARG A 1 121 ? -2.182 -9.541 5.530 1.00 98.62 121 ARG A C 1
ATOM 958 O O . ARG A 1 121 ? -3.087 -9.978 4.832 1.00 98.62 121 ARG A O 1
ATOM 965 N N . PHE A 1 122 ? -2.380 -9.131 6.778 1.00 98.56 122 PHE A N 1
ATOM 966 C CA . PHE A 1 122 ? -3.671 -9.245 7.450 1.00 98.56 122 PHE A CA 1
ATOM 967 C C . PHE A 1 122 ? -4.804 -8.493 6.736 1.00 98.56 122 PHE A C 1
ATOM 969 O O . PHE A 1 122 ? -5.922 -9.002 6.630 1.00 98.56 122 PHE A O 1
ATOM 976 N N . LEU A 1 123 ? -4.535 -7.278 6.248 1.00 98.44 123 LEU A N 1
ATOM 977 C CA . LEU A 1 123 ? -5.512 -6.491 5.494 1.00 98.44 123 LEU A CA 1
ATOM 978 C C . LEU A 1 123 ? -5.859 -7.172 4.162 1.00 98.44 123 LEU A C 1
ATOM 980 O O . LEU A 1 123 ? -7.037 -7.253 3.802 1.00 98.44 123 LEU A O 1
ATOM 984 N N . LEU A 1 124 ? -4.857 -7.696 3.455 1.00 98.38 124 LEU A N 1
ATOM 985 C CA . LEU A 1 124 ? -5.026 -8.377 2.171 1.00 98.38 124 LEU A CA 1
ATOM 986 C C . LEU A 1 124 ? -5.771 -9.717 2.315 1.00 98.38 124 LEU A C 1
ATOM 988 O O . LEU A 1 124 ? -6.692 -9.983 1.546 1.00 98.38 124 LEU A O 1
ATOM 992 N N . GLU A 1 125 ? -5.473 -10.516 3.346 1.00 97.94 125 GLU A N 1
ATOM 993 C CA . GLU A 1 125 ? -6.194 -11.767 3.662 1.00 97.94 125 GLU A CA 1
ATOM 994 C C . GLU A 1 125 ? -7.689 -11.540 3.919 1.00 97.94 125 GLU A C 1
ATOM 996 O O . GLU A 1 125 ? -8.513 -12.421 3.676 1.00 97.94 125 GLU A O 1
ATOM 1001 N N . ARG A 1 126 ? -8.056 -10.341 4.381 1.00 95.62 126 ARG A N 1
ATOM 1002 C CA . ARG A 1 126 ? -9.447 -9.929 4.612 1.00 95.62 126 ARG A CA 1
ATOM 1003 C C . ARG A 1 126 ? -10.111 -9.289 3.394 1.00 95.62 126 ARG A C 1
ATOM 1005 O O . ARG A 1 126 ? -11.214 -8.761 3.510 1.00 95.62 126 ARG A O 1
ATOM 1012 N N . GLY A 1 127 ? -9.467 -9.356 2.230 1.00 96.12 127 GLY A N 1
ATOM 1013 C CA . GLY A 1 127 ? -10.023 -8.880 0.968 1.00 96.12 127 GLY A CA 1
ATOM 1014 C C . GLY A 1 127 ? -9.877 -7.376 0.752 1.00 96.12 127 GLY A C 1
ATOM 1015 O O . GLY A 1 127 ? -10.667 -6.797 0.008 1.00 96.12 127 GLY A O 1
ATOM 1016 N N . THR A 1 128 ? -8.902 -6.724 1.391 1.00 97.81 128 THR A N 1
ATOM 1017 C CA . THR A 1 128 ? -8.517 -5.361 0.991 1.00 97.81 128 THR A CA 1
ATOM 1018 C C . THR A 1 128 ? -7.904 -5.418 -0.405 1.00 97.81 128 THR A C 1
ATOM 1020 O O . THR A 1 128 ? -7.020 -6.232 -0.660 1.00 97.81 128 THR A O 1
ATOM 1023 N N . ILE A 1 129 ? -8.365 -4.568 -1.321 1.00 95.62 129 ILE A N 1
ATOM 1024 C CA . ILE A 1 129 ? -7.861 -4.557 -2.701 1.00 95.62 129 ILE A CA 1
ATOM 1025 C C . ILE A 1 129 ? -6.473 -3.908 -2.744 1.00 95.62 129 ILE A C 1
ATOM 1027 O O . ILE A 1 129 ? -6.329 -2.748 -2.356 1.00 95.62 129 ILE A O 1
ATOM 1031 N N . LEU A 1 130 ? -5.474 -4.626 -3.268 1.00 94.50 130 LEU A N 1
ATOM 1032 C CA . LEU A 1 130 ? -4.141 -4.082 -3.535 1.00 94.50 130 LEU A CA 1
ATOM 1033 C C . LEU A 1 130 ? -4.207 -2.994 -4.621 1.00 94.50 130 LEU A C 1
ATOM 1035 O O . LEU A 1 130 ? -4.833 -3.195 -5.661 1.00 94.50 130 LEU A O 1
ATOM 1039 N N . HIS A 1 131 ? -3.555 -1.855 -4.391 1.00 92.25 131 HIS A N 1
ATOM 1040 C CA . HIS A 1 131 ? -3.651 -0.670 -5.249 1.00 92.25 131 HIS A CA 1
ATOM 1041 C C . HIS A 1 131 ? -2.297 0.031 -5.416 1.00 92.25 131 HIS A C 1
ATOM 1043 O O . HIS A 1 131 ? -1.359 -0.230 -4.670 1.00 92.25 131 HIS A O 1
ATOM 1049 N N . ASP A 1 132 ? -2.190 0.937 -6.387 1.00 86.81 132 ASP A N 1
ATOM 1050 C CA . ASP A 1 132 ? -0.934 1.614 -6.746 1.00 86.81 132 ASP A CA 1
ATOM 1051 C C . ASP A 1 132 ? -0.324 2.459 -5.612 1.00 86.81 132 ASP A C 1
ATOM 1053 O O . ASP A 1 132 ? 0.888 2.402 -5.395 1.00 86.81 132 ASP A O 1
ATOM 1057 N N . ASN A 1 133 ? -1.149 3.174 -4.838 1.00 89.06 133 ASN A N 1
ATOM 1058 C CA . ASN A 1 133 ? -0.640 4.037 -3.764 1.00 89.06 133 ASN A CA 1
ATOM 1059 C C . ASN A 1 133 ? 0.135 3.309 -2.647 1.00 89.06 133 ASN A C 1
ATOM 1061 O O . ASN A 1 133 ? 0.804 3.976 -1.866 1.00 89.06 133 ASN A O 1
ATOM 1065 N N . VAL A 1 134 ? 0.094 1.972 -2.541 1.00 91.81 134 VAL A N 1
ATOM 1066 C CA . VAL A 1 134 ? 0.926 1.261 -1.548 1.00 91.81 134 VAL A CA 1
ATOM 1067 C C . VAL A 1 134 ? 2.417 1.347 -1.884 1.00 91.81 134 VAL A C 1
ATOM 1069 O O . VAL A 1 134 ? 3.244 1.219 -0.991 1.00 91.81 134 VAL A O 1
ATOM 1072 N N . PHE A 1 135 ? 2.777 1.582 -3.147 1.00 88.31 135 PHE A N 1
ATOM 1073 C CA . PHE A 1 135 ? 4.173 1.689 -3.579 1.00 88.31 135 PHE A CA 1
ATOM 1074 C C . PHE A 1 135 ? 4.661 3.132 -3.627 1.00 88.31 135 PHE A C 1
ATOM 1076 O O . PHE A 1 135 ? 5.845 3.387 -3.422 1.00 88.31 135 PHE A O 1
ATOM 1083 N N . LEU A 1 136 ? 3.749 4.066 -3.902 1.00 83.25 136 LEU A N 1
ATOM 1084 C CA . LEU A 1 136 ? 4.055 5.460 -4.184 1.00 83.25 136 LEU A CA 1
ATOM 1085 C C . LEU A 1 136 ? 2.989 6.364 -3.562 1.00 83.25 136 LEU A C 1
ATOM 1087 O O . LEU A 1 136 ? 1.809 6.241 -3.879 1.00 83.25 136 LEU A O 1
ATOM 1091 N N . ARG A 1 137 ? 3.394 7.333 -2.742 1.00 81.62 137 ARG A N 1
ATOM 1092 C CA . ARG A 1 137 ? 2.488 8.377 -2.242 1.00 81.62 137 ARG A CA 1
ATOM 1093 C C . ARG A 1 137 ? 3.137 9.744 -2.350 1.00 81.62 137 ARG A C 1
ATOM 1095 O O . ARG A 1 137 ? 4.351 9.861 -2.487 1.00 81.62 137 ARG A O 1
ATOM 1102 N N . ARG A 1 138 ? 2.329 10.797 -2.256 1.00 77.12 138 ARG A N 1
ATOM 1103 C CA . ARG A 1 138 ? 2.864 12.150 -2.069 1.00 77.12 138 ARG A CA 1
ATOM 1104 C C . ARG A 1 138 ? 3.131 12.391 -0.601 1.00 77.12 138 ARG A C 1
ATOM 1106 O O . ARG A 1 138 ? 2.275 12.107 0.236 1.00 77.12 138 ARG A O 1
ATOM 1113 N N . GLU A 1 139 ? 4.276 12.983 -0.307 1.00 71.00 139 GLU A N 1
ATOM 1114 C CA . GLU A 1 139 ? 4.530 13.562 1.003 1.00 71.00 139 GLU A CA 1
ATOM 1115 C C . GLU A 1 139 ? 4.740 15.069 0.885 1.00 71.00 139 GLU A C 1
ATOM 1117 O O . GLU A 1 139 ? 5.150 15.573 -0.158 1.00 71.00 139 GLU A O 1
ATOM 1122 N N . GLY A 1 140 ? 4.354 15.788 1.938 1.00 58.62 140 GLY A N 1
ATOM 1123 C CA . GLY A 1 140 ? 4.185 17.234 1.921 1.00 58.62 140 GLY A CA 1
ATOM 1124 C C . GLY A 1 140 ? 5.367 18.037 1.367 1.00 58.62 140 GLY A C 1
ATOM 1125 O O . GLY A 1 140 ? 6.534 17.716 1.570 1.00 58.62 140 GLY A O 1
ATOM 1126 N N . GLY A 1 141 ? 5.004 19.159 0.748 1.00 48.19 141 GLY A N 1
ATOM 1127 C CA . GLY A 1 141 ? 5.808 20.368 0.610 1.00 48.19 141 GLY A CA 1
ATOM 1128 C C . GLY A 1 141 ? 4.933 21.567 0.989 1.00 48.19 141 GLY A C 1
ATOM 1129 O O . GLY A 1 141 ? 3.702 21.482 0.919 1.00 48.19 141 GLY A O 1
ATOM 1130 N N . GLU A 1 142 ? 5.538 22.675 1.419 1.00 44.09 142 GLU A N 1
ATOM 1131 C CA . GLU A 1 142 ? 4.818 23.951 1.523 1.00 44.09 142 GLU A CA 1
ATOM 1132 C C . GLU A 1 142 ? 4.180 24.309 0.167 1.00 44.09 142 GLU A C 1
ATOM 1134 O O . GLU A 1 142 ? 4.717 23.917 -0.875 1.00 44.09 142 GLU A O 1
ATOM 1139 N N . PRO A 1 143 ? 3.055 25.050 0.132 1.00 37.94 143 PRO A N 1
ATOM 1140 C CA . PRO A 1 143 ? 2.493 25.536 -1.124 1.00 37.94 143 PRO A CA 1
ATOM 1141 C C . PRO A 1 143 ? 3.526 26.422 -1.840 1.00 37.94 143 PRO A C 1
ATOM 1143 O O . PRO A 1 143 ? 3.708 27.584 -1.492 1.00 37.94 143 PRO A O 1
ATOM 1146 N N . GLY A 1 144 ? 4.224 25.849 -2.825 1.00 43.34 144 GLY A N 1
ATOM 1147 C CA . GLY A 1 144 ? 5.315 26.498 -3.559 1.00 43.34 144 GLY A CA 1
ATOM 1148 C C . GLY A 1 144 ? 6.612 25.689 -3.647 1.00 43.34 144 GLY A C 1
ATOM 1149 O O . GLY A 1 144 ? 7.457 26.032 -4.469 1.00 43.34 144 GLY A O 1
ATOM 1150 N N . ASN A 1 145 ? 6.767 24.614 -2.867 1.00 43.53 145 ASN A N 1
ATOM 1151 C CA . ASN A 1 145 ? 7.919 23.719 -2.966 1.00 43.53 145 ASN A CA 1
ATOM 1152 C C . ASN A 1 145 ? 7.571 22.470 -3.790 1.00 43.53 145 ASN A C 1
ATOM 1154 O O . ASN A 1 145 ? 6.446 21.968 -3.732 1.00 43.53 145 ASN A O 1
ATOM 1158 N N . SER A 1 146 ? 8.529 21.999 -4.587 1.00 46.53 146 SER A N 1
ATOM 1159 C CA . SER A 1 146 ? 8.376 20.863 -5.499 1.00 46.53 146 SER A CA 1
ATOM 1160 C C . SER A 1 146 ? 7.803 19.645 -4.769 1.00 46.53 146 SER A C 1
ATOM 1162 O O . SER A 1 146 ? 8.354 19.194 -3.768 1.00 46.53 146 SER A O 1
ATOM 1164 N N . LEU A 1 147 ? 6.677 19.133 -5.266 1.00 53.50 147 LEU A N 1
ATOM 1165 C CA . LEU A 1 147 ? 6.044 17.908 -4.781 1.00 53.50 147 LEU A CA 1
ATOM 1166 C C . LEU A 1 147 ? 7.004 16.731 -4.989 1.00 53.50 147 LEU A C 1
ATOM 1168 O O . LEU A 1 147 ? 7.374 16.458 -6.130 1.00 53.50 147 LEU A O 1
ATOM 1172 N N . ASN A 1 148 ? 7.366 16.023 -3.918 1.00 66.12 148 ASN A N 1
ATOM 1173 C CA . ASN A 1 148 ? 8.175 14.813 -4.021 1.00 66.12 148 ASN A CA 1
ATOM 1174 C C . ASN A 1 148 ? 7.273 13.584 -3.869 1.00 66.12 148 ASN A C 1
ATOM 1176 O O . ASN A 1 148 ? 6.673 13.351 -2.816 1.00 66.12 148 ASN A O 1
ATOM 1180 N N . ASP A 1 149 ? 7.168 12.811 -4.947 1.00 74.31 149 ASP A N 1
ATOM 1181 C CA . ASP A 1 149 ? 6.639 11.453 -4.888 1.00 74.31 149 ASP A CA 1
ATOM 1182 C C . ASP A 1 149 ? 7.619 10.605 -4.082 1.00 74.31 149 ASP A C 1
ATOM 1184 O O . ASP A 1 149 ? 8.786 10.511 -4.459 1.00 74.31 149 ASP A O 1
ATOM 1188 N N . ILE A 1 150 ? 7.142 10.001 -2.996 1.00 79.31 150 ILE A N 1
ATOM 1189 C CA . ILE A 1 150 ? 7.934 9.091 -2.173 1.00 79.31 150 ILE A CA 1
ATOM 1190 C C . ILE A 1 150 ? 7.551 7.649 -2.472 1.00 79.31 150 ILE A C 1
ATOM 1192 O O . ILE A 1 150 ? 6.368 7.294 -2.516 1.00 79.31 150 ILE A O 1
ATOM 1196 N N . SER A 1 151 ? 8.567 6.826 -2.669 1.00 84.25 151 SER A N 1
ATOM 1197 C CA . SER A 1 151 ? 8.445 5.404 -2.930 1.00 84.25 151 SER A CA 1
ATOM 1198 C C . SER A 1 151 ? 8.869 4.583 -1.717 1.00 84.25 151 SER A C 1
ATOM 1200 O O . SER A 1 151 ? 9.810 4.941 -1.009 1.00 84.25 151 SER A O 1
ATOM 1202 N N . ILE A 1 152 ? 8.232 3.429 -1.502 1.00 86.06 152 ILE A N 1
ATOM 1203 C CA . ILE A 1 152 ? 8.703 2.453 -0.502 1.00 86.06 152 ILE A CA 1
ATOM 1204 C C . ILE A 1 152 ? 10.080 1.863 -0.861 1.00 86.06 152 ILE A C 1
ATOM 1206 O O . ILE A 1 152 ? 10.763 1.287 -0.013 1.00 86.06 152 ILE A O 1
ATOM 1210 N N . PHE A 1 153 ? 10.511 2.034 -2.113 1.00 81.62 153 PHE A N 1
ATOM 1211 C CA . PHE A 1 153 ? 11.820 1.623 -2.609 1.00 81.62 153 PHE A CA 1
ATOM 1212 C C . PHE A 1 153 ? 12.910 2.692 -2.398 1.00 81.62 153 PHE A C 1
ATOM 1214 O O . PHE A 1 153 ? 14.090 2.383 -2.578 1.00 81.62 153 PHE A O 1
ATOM 1221 N N . ASP A 1 154 ? 12.555 3.916 -1.976 1.00 74.06 154 ASP A N 1
ATOM 1222 C CA . ASP A 1 154 ? 13.512 5.012 -1.785 1.00 74.06 154 ASP A CA 1
ATOM 1223 C C . ASP A 1 154 ? 14.456 4.744 -0.604 1.00 74.06 154 ASP A C 1
ATOM 1225 O O . ASP A 1 154 ? 14.097 4.819 0.575 1.00 74.06 154 ASP A O 1
ATOM 1229 N N . ARG A 1 155 ? 15.720 4.472 -0.937 1.00 58.25 155 ARG A N 1
ATOM 1230 C CA . ARG A 1 155 ? 16.767 4.074 0.012 1.00 58.25 155 ARG A CA 1
ATOM 1231 C C . ARG A 1 155 ? 17.124 5.141 1.047 1.00 58.25 155 ARG A C 1
ATOM 1233 O O . ARG A 1 155 ? 17.506 4.790 2.158 1.00 58.25 155 ARG A O 1
ATOM 1240 N N . GLU A 1 156 ? 16.990 6.424 0.716 1.00 57.47 156 GLU A N 1
ATOM 1241 C CA . GLU A 1 156 ? 17.336 7.536 1.620 1.00 57.47 156 GLU A CA 1
ATOM 1242 C C . GLU A 1 156 ? 16.454 7.589 2.878 1.00 57.47 156 GLU A C 1
ATOM 1244 O O . GLU A 1 156 ? 16.819 8.225 3.860 1.00 57.47 156 GLU A O 1
ATOM 1249 N N . ARG A 1 157 ? 15.319 6.879 2.878 1.00 57.62 157 ARG A N 1
ATOM 1250 C CA . ARG A 1 157 ? 14.432 6.736 4.042 1.00 57.62 157 ARG A CA 1
ATOM 1251 C C . ARG A 1 157 ? 14.507 5.372 4.718 1.00 57.62 157 ARG A C 1
ATOM 1253 O O . ARG A 1 157 ? 13.932 5.195 5.789 1.00 57.62 157 ARG A O 1
ATOM 1260 N N . GLN A 1 158 ? 15.242 4.422 4.145 1.00 56.59 158 GLN A N 1
ATOM 1261 C CA . GLN A 1 158 ? 15.424 3.069 4.680 1.00 56.59 158 GLN A CA 1
ATOM 1262 C C . GLN A 1 158 ? 16.456 3.030 5.823 1.00 56.59 158 GLN A C 1
ATOM 1264 O O . GLN A 1 158 ? 17.187 2.054 5.970 1.00 56.59 158 GLN A O 1
ATOM 1269 N N . GLU A 1 159 ? 16.529 4.070 6.663 1.00 54.00 159 GLU A N 1
ATOM 1270 C CA . GLU A 1 159 ? 17.433 4.096 7.825 1.00 54.00 159 GLU A CA 1
ATOM 1271 C C . GLU A 1 159 ? 17.106 3.004 8.858 1.00 54.00 159 GLU A C 1
ATOM 1273 O O . GLU A 1 159 ? 17.920 2.738 9.739 1.00 54.00 159 GLU A O 1
ATOM 1278 N N . SER A 1 160 ? 15.939 2.354 8.763 1.00 54.09 160 SER A N 1
ATOM 1279 C CA . SER A 1 160 ? 15.499 1.380 9.765 1.00 54.09 160 SER A CA 1
ATOM 1280 C C . SER A 1 160 ? 15.247 -0.043 9.262 1.00 54.09 160 SER A C 1
ATOM 1282 O O . SER A 1 160 ? 15.707 -0.943 9.958 1.00 54.09 160 SER A O 1
ATOM 1284 N N . GLN A 1 161 ? 14.607 -0.321 8.114 1.00 65.94 161 GLN A N 1
ATOM 1285 C CA . GLN A 1 161 ? 14.385 -1.709 7.645 1.00 65.94 161 GLN A CA 1
ATOM 1286 C C . GLN A 1 161 ? 14.207 -1.809 6.116 1.00 65.94 161 GLN A C 1
ATOM 1288 O O . GLN A 1 161 ? 13.546 -0.967 5.513 1.00 65.94 161 GLN A O 1
ATOM 1293 N N . ASP A 1 162 ? 14.778 -2.855 5.506 1.00 81.44 162 ASP A N 1
ATOM 1294 C CA . ASP A 1 162 ? 14.599 -3.227 4.090 1.00 81.44 162 ASP A CA 1
ATOM 1295 C C . ASP A 1 162 ? 13.125 -3.625 3.839 1.00 81.44 162 ASP A C 1
ATOM 1297 O O . ASP A 1 162 ? 12.585 -4.410 4.625 1.00 81.44 162 ASP A O 1
ATOM 1301 N N . PRO A 1 163 ? 12.439 -3.126 2.789 1.00 88.44 163 PRO A N 1
ATOM 1302 C CA . PRO A 1 163 ? 11.046 -3.485 2.498 1.00 88.44 163 PRO A CA 1
ATOM 1303 C C . PRO A 1 163 ? 10.866 -4.911 1.946 1.00 88.44 163 PRO A C 1
ATOM 1305 O O . PRO A 1 163 ? 9.785 -5.247 1.469 1.00 88.44 163 PRO A O 1
ATOM 1308 N N . LEU A 1 164 ? 11.897 -5.761 1.979 1.00 91.06 164 LEU A N 1
ATOM 1309 C CA . LEU A 1 164 ? 11.892 -7.104 1.393 1.00 91.06 164 LEU A CA 1
ATOM 1310 C C . LEU A 1 164 ? 10.678 -7.948 1.814 1.00 91.06 164 LEU A C 1
ATOM 1312 O O . LEU A 1 164 ? 9.978 -8.473 0.949 1.00 91.06 164 LEU A O 1
ATOM 1316 N N . ASP A 1 165 ? 10.389 -8.033 3.114 1.00 93.81 165 ASP A N 1
ATOM 1317 C CA . ASP A 1 165 ? 9.260 -8.826 3.624 1.00 93.81 165 ASP A CA 1
ATOM 1318 C C . ASP A 1 165 ? 7.908 -8.249 3.188 1.00 93.81 165 ASP A C 1
ATOM 1320 O O . ASP A 1 165 ? 6.976 -8.988 2.865 1.00 93.81 165 ASP A O 1
ATOM 1324 N N . LEU A 1 166 ? 7.795 -6.921 3.143 1.00 95.12 166 LEU A N 1
ATOM 1325 C CA . LEU A 1 166 ? 6.593 -6.234 2.677 1.00 95.12 166 LEU A CA 1
ATOM 1326 C C . LEU A 1 166 ? 6.366 -6.475 1.180 1.00 95.12 166 LEU A C 1
ATOM 1328 O O . LEU A 1 166 ? 5.250 -6.766 0.751 1.00 95.12 166 LEU A O 1
ATOM 1332 N N . VAL A 1 167 ? 7.430 -6.416 0.384 1.00 94.12 167 VAL A N 1
ATOM 1333 C CA . VAL A 1 167 ? 7.377 -6.685 -1.054 1.00 94.12 167 VAL A CA 1
ATOM 1334 C C . VAL A 1 167 ? 7.020 -8.147 -1.320 1.00 94.12 167 VAL A C 1
ATOM 1336 O O . VAL A 1 167 ? 6.200 -8.414 -2.198 1.00 94.12 167 VAL A O 1
ATOM 1339 N N . GLN A 1 168 ? 7.549 -9.087 -0.530 1.00 95.81 168 GLN A N 1
ATOM 1340 C CA . GLN A 1 168 ? 7.144 -10.492 -0.598 1.00 95.81 168 GLN A CA 1
ATOM 1341 C C . GLN A 1 168 ? 5.643 -10.660 -0.346 1.00 95.81 168 GLN A C 1
ATOM 1343 O O . GLN A 1 168 ? 4.986 -11.398 -1.074 1.00 95.81 168 GLN A O 1
ATOM 1348 N N . VAL A 1 169 ? 5.076 -9.944 0.633 1.00 97.62 169 VAL A N 1
ATOM 1349 C CA . VAL A 1 169 ? 3.624 -9.952 0.857 1.00 97.62 169 VAL A CA 1
ATOM 1350 C C . VAL A 1 169 ? 2.890 -9.505 -0.406 1.00 97.62 169 VAL A C 1
ATOM 1352 O O . VAL A 1 169 ? 1.999 -10.209 -0.860 1.00 97.62 169 VAL A O 1
ATOM 1355 N N . PHE A 1 170 ? 3.262 -8.393 -1.037 1.00 96.25 170 PHE A N 1
ATOM 1356 C CA . PHE A 1 170 ? 2.558 -7.953 -2.247 1.00 96.25 170 PHE A CA 1
ATOM 1357 C C . PHE A 1 170 ? 2.647 -8.965 -3.398 1.00 96.25 170 PHE A C 1
ATOM 1359 O O . PHE A 1 170 ? 1.642 -9.192 -4.075 1.00 96.25 170 PHE A O 1
ATOM 1366 N N . LEU A 1 171 ? 3.799 -9.621 -3.576 1.00 95.25 171 LEU A N 1
ATOM 1367 C CA . LEU A 1 171 ? 3.967 -10.717 -4.538 1.00 95.25 171 LEU A CA 1
ATOM 1368 C C . LEU A 1 171 ? 3.023 -11.893 -4.235 1.00 95.25 171 LEU A C 1
ATOM 1370 O O . LEU A 1 171 ? 2.358 -12.393 -5.143 1.00 95.25 171 LEU A O 1
ATOM 1374 N N . ASP A 1 172 ? 2.908 -12.293 -2.964 1.00 96.75 172 ASP A N 1
ATOM 1375 C CA . ASP A 1 172 ? 2.008 -13.370 -2.522 1.00 96.75 172 ASP A CA 1
ATOM 1376 C C . ASP A 1 172 ? 0.528 -13.048 -2.814 1.00 96.75 172 ASP A C 1
ATOM 1378 O O . ASP A 1 172 ? -0.273 -13.955 -3.043 1.00 96.75 172 ASP A O 1
ATOM 1382 N N . PHE A 1 173 ? 0.164 -11.760 -2.844 1.00 95.69 173 PHE A N 1
ATOM 1383 C CA . PHE A 1 173 ? -1.190 -11.270 -3.134 1.00 95.69 173 PHE A CA 1
ATOM 1384 C C . PHE A 1 173 ? -1.389 -10.816 -4.589 1.00 95.69 173 PHE A C 1
ATOM 1386 O O . PHE A 1 173 ? -2.333 -10.086 -4.897 1.00 95.69 173 PHE A O 1
ATOM 1393 N N . GLY A 1 174 ? -0.543 -11.297 -5.504 1.00 91.00 174 GLY A N 1
ATOM 1394 C CA . GLY A 1 174 ? -0.775 -11.201 -6.946 1.00 91.00 174 GLY A CA 1
ATOM 1395 C C . GLY A 1 174 ? -0.229 -9.942 -7.614 1.00 91.00 174 GLY A C 1
ATOM 1396 O O . GLY A 1 174 ? -0.515 -9.719 -8.791 1.00 91.00 174 GLY A O 1
ATOM 1397 N N . TRP A 1 175 ? 0.572 -9.136 -6.912 1.00 92.31 175 TRP A N 1
ATOM 1398 C CA . TRP A 1 175 ? 1.379 -8.116 -7.574 1.00 92.31 175 TRP A CA 1
ATOM 1399 C C . TRP A 1 175 ? 2.454 -8.765 -8.442 1.00 92.31 175 TRP A C 1
ATOM 1401 O O . TRP A 1 175 ? 3.087 -9.744 -8.045 1.00 92.31 175 TRP A O 1
ATOM 1411 N N . HIS A 1 176 ? 2.701 -8.190 -9.616 1.00 89.12 176 HIS A N 1
ATOM 1412 C CA . HIS A 1 176 ? 3.777 -8.627 -10.497 1.00 89.12 176 HIS A CA 1
ATOM 1413 C C . HIS A 1 176 ? 4.885 -7.557 -10.567 1.00 89.12 176 HIS A C 1
ATOM 1415 O O . HIS A 1 176 ? 4.569 -6.386 -10.755 1.00 89.12 176 HIS A O 1
ATOM 1421 N N . PRO A 1 177 ? 6.187 -7.904 -10.531 1.00 87.19 177 PRO A N 1
ATOM 1422 C CA . PRO A 1 177 ? 7.281 -6.919 -10.603 1.00 87.19 177 PRO A CA 1
ATOM 1423 C C . PRO A 1 177 ? 7.313 -6.048 -11.871 1.00 87.19 177 PRO A C 1
ATOM 1425 O O . PRO A 1 177 ? 7.872 -4.956 -11.874 1.00 87.19 177 PRO A O 1
ATOM 1428 N N . ASN A 1 178 ? 6.721 -6.536 -12.963 1.00 82.06 178 ASN A N 1
ATOM 1429 C CA . ASN A 1 178 ? 6.540 -5.781 -14.217 1.00 82.06 178 ASN A CA 1
ATOM 1430 C C . ASN A 1 178 ? 5.242 -4.956 -14.251 1.00 82.06 178 ASN A C 1
ATOM 1432 O O . ASN A 1 178 ? 4.929 -4.345 -15.272 1.00 82.06 178 ASN A O 1
ATOM 1436 N N . GLN A 1 179 ? 4.458 -4.973 -13.171 1.00 80.12 179 GLN A N 1
ATOM 1437 C CA . GLN A 1 179 ? 3.231 -4.203 -13.040 1.00 80.12 179 GLN A CA 1
ATOM 1438 C C . GLN A 1 179 ? 3.578 -2.763 -12.699 1.00 80.12 179 GLN A C 1
ATOM 1440 O O . GLN A 1 179 ? 4.026 -2.438 -11.601 1.00 80.12 179 GLN A O 1
ATOM 1445 N N . LEU A 1 180 ? 3.381 -1.908 -13.692 1.00 70.44 180 LEU A N 1
ATOM 1446 C CA . LEU A 1 180 ? 3.641 -0.485 -13.603 1.00 70.44 180 LEU A CA 1
ATOM 1447 C C . LEU A 1 180 ? 2.621 0.177 -12.668 1.00 70.44 180 LEU A C 1
ATOM 1449 O O . LEU A 1 180 ? 1.413 -0.046 -12.810 1.00 70.44 180 LEU A O 1
ATOM 1453 N N . TRP A 1 181 ? 3.085 1.041 -11.768 1.00 70.12 181 TRP A N 1
ATOM 1454 C CA . TRP A 1 181 ? 2.206 1.929 -11.006 1.00 70.12 181 TRP A CA 1
ATOM 1455 C C . TRP A 1 181 ? 2.124 3.308 -11.664 1.00 70.12 181 TRP A C 1
ATOM 1457 O O . TRP A 1 181 ? 3.068 3.776 -12.310 1.00 70.12 181 TRP A O 1
ATOM 1467 N N . ASN A 1 182 ? 0.970 3.958 -11.516 1.00 61.91 182 ASN A N 1
ATOM 1468 C CA . ASN A 1 182 ? 0.773 5.308 -12.026 1.00 61.91 182 ASN A CA 1
ATOM 1469 C C . ASN A 1 182 ? 1.527 6.302 -11.139 1.00 61.91 182 ASN A C 1
ATOM 1471 O O . ASN A 1 182 ? 1.476 6.213 -9.913 1.00 61.91 182 ASN A O 1
ATOM 1475 N N . GLY A 1 183 ? 2.201 7.275 -11.753 1.00 57.31 183 GLY A N 1
ATOM 1476 C CA . GLY A 1 183 ? 2.757 8.404 -11.014 1.00 57.31 183 GLY A CA 1
ATOM 1477 C C . GLY A 1 183 ? 1.651 9.169 -10.282 1.00 57.31 183 GLY A C 1
ATOM 1478 O O . GLY A 1 183 ? 0.489 9.214 -10.717 1.00 57.31 183 GLY A O 1
ATOM 1479 N N . THR A 1 184 ? 1.987 9.811 -9.162 1.00 52.06 184 THR A N 1
ATOM 1480 C CA . THR A 1 184 ? 0.972 10.607 -8.467 1.00 52.06 184 THR A CA 1
ATOM 1481 C C . THR A 1 184 ? 0.729 11.946 -9.184 1.00 52.06 184 THR A C 1
ATOM 1483 O O . THR A 1 184 ? -0.313 12.577 -8.991 1.00 52.06 184 THR A O 1
ATOM 1486 N N . ALA A 1 185 ? 1.678 12.406 -10.009 1.00 49.25 185 ALA A N 1
ATOM 1487 C CA . ALA A 1 185 ? 1.654 13.680 -10.724 1.00 49.25 185 ALA A CA 1
ATOM 1488 C C . ALA A 1 185 ? 0.971 13.597 -12.101 1.00 49.25 185 ALA A C 1
ATOM 1490 O O . ALA A 1 185 ? 1.378 12.835 -12.971 1.00 49.25 185 ALA A O 1
ATOM 1491 N N . VAL A 1 186 ? -0.013 14.478 -12.322 1.00 47.84 186 VAL A N 1
ATOM 1492 C CA . VAL A 1 186 ? -0.777 14.610 -13.581 1.00 47.84 186 VAL A CA 1
ATOM 1493 C C . VAL A 1 186 ? 0.127 14.946 -14.779 1.00 47.84 186 VAL A C 1
ATOM 1495 O O . VAL A 1 186 ? -0.129 14.498 -15.890 1.00 47.84 186 VAL A O 1
ATOM 1498 N N . LEU A 1 187 ? 1.206 15.705 -14.553 1.00 39.88 187 LEU A N 1
ATOM 1499 C CA . LEU A 1 187 ? 2.125 16.182 -15.598 1.00 39.88 187 LEU A CA 1
ATOM 1500 C C . LEU A 1 187 ? 3.361 15.287 -15.806 1.00 39.88 187 LEU A C 1
ATOM 1502 O O . LEU A 1 187 ? 4.072 15.452 -16.792 1.00 39.88 187 LEU A O 1
ATOM 1506 N N . HIS A 1 188 ? 3.605 14.328 -14.908 1.00 45.09 188 HIS A N 1
ATOM 1507 C CA . HIS A 1 188 ? 4.757 13.417 -14.954 1.00 45.09 188 HIS A CA 1
ATOM 1508 C C . HIS A 1 188 ? 4.292 11.962 -14.867 1.00 45.09 188 HIS A C 1
ATOM 1510 O O . HIS A 1 188 ? 4.859 11.159 -14.130 1.00 45.09 188 HIS A O 1
ATOM 1516 N N . ASN A 1 189 ? 3.232 11.640 -15.613 1.00 50.62 189 ASN A N 1
ATOM 1517 C CA . ASN A 1 189 ? 2.556 10.344 -15.628 1.00 50.62 189 ASN A CA 1
ATOM 1518 C C . ASN A 1 189 ? 3.378 9.259 -16.353 1.00 50.62 189 ASN A C 1
ATOM 1520 O O . ASN A 1 189 ? 2.852 8.494 -17.159 1.00 50.62 189 ASN A O 1
ATOM 1524 N N . PHE A 1 190 ? 4.687 9.224 -16.110 1.00 53.69 190 PHE A N 1
ATOM 1525 C CA . PHE A 1 190 ? 5.532 8.148 -16.584 1.00 53.69 190 PHE A CA 1
ATOM 1526 C C . PHE A 1 190 ? 5.333 6.960 -15.651 1.00 53.69 190 PHE A C 1
ATOM 1528 O O . PHE A 1 190 ? 5.537 7.100 -14.440 1.00 53.69 190 PHE A O 1
ATOM 1535 N N . PRO A 1 191 ? 4.898 5.808 -16.180 1.00 56.56 191 PRO A N 1
ATOM 1536 C CA . PRO A 1 191 ? 4.784 4.613 -15.372 1.00 56.56 191 PRO A CA 1
ATOM 1537 C C . PRO A 1 191 ? 6.157 4.282 -14.793 1.00 56.56 191 PRO A C 1
ATOM 1539 O O . PRO A 1 191 ? 7.123 4.117 -15.530 1.00 56.56 191 PRO A O 1
ATOM 1542 N N . LYS A 1 192 ? 6.266 4.200 -13.470 1.00 63.66 192 LYS A N 1
ATOM 1543 C CA . LYS A 1 192 ? 7.537 3.848 -12.839 1.00 63.66 192 LYS A CA 1
ATOM 1544 C C . LYS A 1 192 ? 7.659 2.329 -12.771 1.00 63.66 192 LYS A C 1
ATOM 1546 O O . LYS A 1 192 ? 6.696 1.618 -12.485 1.00 63.66 192 LYS A O 1
ATOM 1551 N N . ALA A 1 193 ? 8.864 1.844 -13.059 1.00 65.19 193 ALA A N 1
ATOM 1552 C CA . ALA A 1 193 ? 9.206 0.433 -12.977 1.00 65.19 193 ALA A CA 1
ATOM 1553 C C . ALA A 1 193 ? 9.965 0.184 -11.662 1.00 65.19 193 ALA A C 1
ATOM 1555 O O . ALA A 1 193 ? 10.980 0.856 -11.437 1.00 65.19 193 ALA A O 1
ATOM 1556 N N . PRO A 1 194 ? 9.554 -0.800 -10.842 1.00 68.00 194 PRO A N 1
ATOM 1557 C CA . PRO A 1 194 ? 10.148 -1.045 -9.522 1.00 68.00 194 PRO A CA 1
ATOM 1558 C C . PRO A 1 194 ? 11.658 -1.310 -9.573 1.00 68.00 194 PRO A C 1
ATOM 1560 O O . PRO A 1 194 ? 12.410 -0.938 -8.674 1.00 68.00 194 PRO A O 1
ATOM 1563 N N . LEU A 1 195 ? 12.125 -1.929 -10.662 1.00 71.94 195 LEU A N 1
ATOM 1564 C CA . LEU A 1 195 ? 13.509 -2.369 -10.812 1.00 71.94 195 LEU A CA 1
ATOM 1565 C C . LEU A 1 195 ? 14.524 -1.210 -10.832 1.00 71.94 195 LEU A C 1
ATOM 1567 O O . LEU A 1 195 ? 15.640 -1.399 -10.355 1.00 71.94 195 LEU A O 1
ATOM 1571 N N . ILE A 1 196 ? 14.150 -0.018 -11.322 1.00 68.44 196 ILE A N 1
ATOM 1572 C CA . ILE A 1 196 ? 15.035 1.166 -11.315 1.00 68.44 196 ILE A CA 1
ATOM 1573 C C . ILE A 1 196 ? 15.305 1.642 -9.887 1.00 68.44 196 ILE A C 1
ATOM 1575 O O . ILE A 1 196 ? 16.443 1.962 -9.546 1.00 68.44 196 ILE A O 1
ATOM 1579 N N . GLU A 1 197 ? 14.277 1.648 -9.042 1.00 70.69 197 GLU A N 1
ATOM 1580 C CA . GLU A 1 197 ? 14.387 2.134 -7.663 1.00 70.69 197 GLU A CA 1
ATOM 1581 C C . GLU A 1 197 ? 15.159 1.137 -6.775 1.00 70.69 197 GLU A C 1
ATOM 1583 O O . GLU A 1 197 ? 15.788 1.514 -5.790 1.00 70.69 197 GLU A O 1
ATOM 1588 N N . CYS A 1 198 ? 15.229 -0.134 -7.188 1.00 74.38 198 CYS A N 1
ATOM 1589 C CA . CYS A 1 198 ? 15.896 -1.203 -6.444 1.00 74.38 198 CYS A CA 1
ATOM 1590 C C . CYS A 1 198 ? 17.356 -1.461 -6.848 1.00 74.38 198 CYS A C 1
ATOM 1592 O O . CYS A 1 198 ? 17.989 -2.334 -6.256 1.00 74.38 198 CYS A O 1
ATOM 1594 N N . LEU A 1 199 ? 17.926 -0.741 -7.826 1.00 75.31 199 LEU A N 1
ATOM 1595 C CA . LEU A 1 199 ? 19.249 -1.067 -8.395 1.00 75.31 199 LEU A CA 1
ATOM 1596 C C . LEU A 1 199 ? 20.373 -1.149 -7.355 1.00 75.31 199 LEU A C 1
ATOM 1598 O O . LEU A 1 199 ? 21.335 -1.897 -7.527 1.00 75.31 199 LEU A O 1
ATOM 1602 N N . THR A 1 200 ? 20.257 -0.384 -6.271 1.00 74.94 200 THR A N 1
ATOM 1603 C CA . THR A 1 200 ? 21.269 -0.347 -5.211 1.00 74.94 200 THR A CA 1
ATOM 1604 C C . THR A 1 200 ? 20.934 -1.251 -4.012 1.00 74.94 200 THR A C 1
ATOM 1606 O O . THR A 1 200 ? 21.805 -1.471 -3.165 1.00 74.94 200 THR A O 1
ATOM 1609 N N . ASN A 1 201 ? 19.719 -1.812 -3.947 1.00 81.56 201 ASN A N 1
ATOM 1610 C CA . ASN A 1 201 ? 19.277 -2.787 -2.946 1.00 81.56 201 ASN A CA 1
ATOM 1611 C C . ASN A 1 201 ? 19.345 -4.201 -3.556 1.00 81.56 201 ASN A C 1
ATOM 1613 O O . ASN A 1 201 ? 18.418 -4.679 -4.207 1.00 81.56 201 ASN A O 1
ATOM 1617 N N . ARG A 1 202 ? 20.487 -4.876 -3.367 1.00 85.62 202 ARG A N 1
ATOM 1618 C CA . ARG A 1 202 ? 20.755 -6.192 -3.971 1.00 85.62 202 ARG A CA 1
ATOM 1619 C C . ARG A 1 202 ? 19.773 -7.291 -3.526 1.00 85.62 202 ARG A C 1
ATOM 1621 O O . ARG A 1 202 ? 19.358 -8.045 -4.410 1.00 85.62 202 ARG A O 1
ATOM 1628 N N . PRO A 1 203 ? 19.420 -7.435 -2.232 1.00 88.81 203 PRO A N 1
ATOM 1629 C CA . PRO A 1 203 ? 18.391 -8.386 -1.808 1.00 88.81 203 PRO A CA 1
ATOM 1630 C C . PRO A 1 203 ? 17.068 -8.188 -2.548 1.00 88.81 203 PRO A C 1
ATOM 1632 O O . PRO A 1 203 ? 16.564 -9.125 -3.166 1.00 88.81 203 PRO A O 1
ATOM 1635 N N . LEU A 1 204 ? 16.574 -6.952 -2.585 1.00 87.94 204 LEU A N 1
ATOM 1636 C CA . LEU A 1 204 ? 15.311 -6.622 -3.229 1.00 87.94 204 LEU A CA 1
ATOM 1637 C C . LEU A 1 204 ? 15.359 -6.814 -4.746 1.00 87.94 204 LEU A C 1
ATOM 1639 O O . LEU A 1 204 ? 14.457 -7.409 -5.326 1.00 87.94 204 LEU A O 1
ATOM 1643 N N . LEU A 1 205 ? 16.453 -6.409 -5.394 1.00 88.19 205 LEU A N 1
ATOM 1644 C CA . LEU A 1 205 ? 16.676 -6.682 -6.812 1.00 88.19 205 LEU A CA 1
ATOM 1645 C C . LEU A 1 205 ? 16.669 -8.189 -7.107 1.00 88.19 205 LEU A C 1
ATOM 1647 O O . LEU A 1 205 ? 16.077 -8.621 -8.092 1.00 88.19 205 LEU A O 1
ATOM 1651 N N . THR A 1 206 ? 17.307 -8.994 -6.254 1.00 90.81 206 THR A N 1
ATOM 1652 C CA . THR A 1 206 ? 17.352 -10.455 -6.417 1.00 90.81 206 THR A CA 1
ATOM 1653 C C . THR A 1 206 ? 15.957 -11.060 -6.296 1.00 90.81 206 THR A C 1
ATOM 1655 O O . THR A 1 206 ? 15.596 -11.892 -7.126 1.00 90.81 206 THR A O 1
ATOM 1658 N N . LEU A 1 207 ? 15.167 -10.599 -5.320 1.00 91.62 207 LEU A N 1
ATOM 1659 C CA . LEU A 1 207 ? 13.776 -11.010 -5.142 1.00 91.62 207 LEU A CA 1
ATOM 1660 C C . LEU A 1 207 ? 12.928 -10.667 -6.376 1.00 91.62 207 LEU A C 1
ATOM 1662 O O . LEU A 1 207 ? 12.247 -11.526 -6.930 1.00 91.62 207 LEU A O 1
ATOM 1666 N N . LEU A 1 208 ? 12.995 -9.425 -6.859 1.00 90.44 208 LEU A N 1
ATOM 1667 C CA . LEU A 1 208 ? 12.220 -9.010 -8.028 1.00 90.44 208 LEU A CA 1
ATOM 1668 C C . LEU A 1 208 ? 12.596 -9.831 -9.272 1.00 90.44 208 LEU A C 1
ATOM 1670 O O . LEU A 1 208 ? 11.713 -10.295 -9.993 1.00 90.44 208 LEU A O 1
ATOM 1674 N N . LEU A 1 209 ? 13.892 -10.076 -9.500 1.00 90.50 209 LEU A N 1
ATOM 1675 C CA . LEU A 1 209 ? 14.367 -10.903 -10.614 1.00 90.50 209 LEU A CA 1
ATOM 1676 C C . LEU A 1 209 ? 13.904 -12.362 -10.501 1.00 90.50 209 LEU A C 1
ATOM 1678 O O . LEU A 1 209 ? 13.496 -12.941 -11.508 1.00 90.50 209 LEU A O 1
ATOM 1682 N N . SER A 1 210 ? 13.913 -12.960 -9.303 1.00 92.88 210 SER A N 1
ATOM 1683 C CA . SER A 1 210 ? 13.410 -14.331 -9.117 1.00 92.88 210 SER A CA 1
ATOM 1684 C C . SER A 1 210 ? 11.901 -14.447 -9.342 1.00 92.88 210 SER A C 1
ATOM 1686 O O . SER A 1 210 ? 11.420 -15.532 -9.656 1.00 92.88 210 SER A O 1
ATOM 1688 N N . HIS A 1 211 ? 11.172 -13.333 -9.240 1.00 90.88 211 HIS A N 1
ATOM 1689 C CA . HIS A 1 211 ? 9.745 -13.222 -9.546 1.00 90.88 211 HIS A CA 1
ATOM 1690 C C . HIS A 1 211 ? 9.456 -12.679 -10.960 1.00 90.88 211 HIS A C 1
ATOM 1692 O O . HIS A 1 211 ? 8.337 -12.258 -11.246 1.00 90.88 211 HIS A O 1
ATOM 1698 N N . GLY A 1 212 ? 10.437 -12.712 -11.870 1.00 88.88 212 GLY A N 1
ATOM 1699 C CA . GLY A 1 212 ? 10.224 -12.409 -13.289 1.00 88.88 212 GLY A CA 1
ATOM 1700 C C . GLY A 1 212 ? 10.262 -10.924 -13.650 1.00 88.88 212 GLY A C 1
ATOM 1701 O O . GLY A 1 212 ? 9.750 -10.543 -14.707 1.00 88.88 212 GLY A O 1
ATOM 1702 N N . ALA A 1 213 ? 10.862 -10.076 -12.806 1.00 87.06 213 ALA A N 1
ATOM 1703 C CA . ALA A 1 213 ? 11.140 -8.697 -13.186 1.00 87.06 213 ALA A CA 1
ATOM 1704 C C . ALA A 1 213 ? 12.012 -8.649 -14.448 1.00 87.06 213 ALA A C 1
ATOM 1706 O O . ALA A 1 213 ? 13.051 -9.305 -14.515 1.00 87.06 213 ALA A O 1
ATOM 1707 N N . ASP A 1 214 ? 11.597 -7.859 -15.435 1.00 83.19 214 ASP A N 1
ATOM 1708 C CA . ASP A 1 214 ? 12.286 -7.698 -16.709 1.00 83.19 214 ASP A CA 1
ATOM 1709 C C . ASP A 1 214 ? 13.152 -6.423 -16.692 1.00 83.19 214 ASP A C 1
ATOM 1711 O O . ASP A 1 214 ? 12.625 -5.303 -16.717 1.00 83.19 214 ASP A O 1
ATOM 1715 N N . PRO A 1 215 ? 14.495 -6.550 -16.697 1.00 78.88 215 PRO A N 1
ATOM 1716 C CA . PRO A 1 215 ? 15.392 -5.404 -16.768 1.00 78.88 215 PRO A CA 1
ATOM 1717 C C . PRO A 1 215 ? 15.221 -4.563 -18.039 1.00 78.88 215 PRO A C 1
ATOM 1719 O O . PRO A 1 215 ? 15.642 -3.409 -18.052 1.00 78.88 215 PRO A O 1
ATOM 1722 N N . ALA A 1 216 ? 14.629 -5.081 -19.119 1.00 74.12 216 ALA A N 1
ATOM 1723 C CA . ALA A 1 216 ? 14.412 -4.313 -20.343 1.00 74.12 216 ALA A CA 1
ATOM 1724 C C . ALA A 1 216 ? 13.345 -3.222 -20.168 1.00 74.12 216 ALA A C 1
ATOM 1726 O O . ALA A 1 216 ? 13.494 -2.140 -20.738 1.00 74.12 216 ALA A O 1
ATOM 1727 N N . LEU A 1 217 ? 12.340 -3.441 -19.311 1.00 66.19 217 LEU A N 1
ATOM 1728 C CA . LEU A 1 217 ? 11.292 -2.452 -19.018 1.00 66.19 217 LEU A CA 1
ATOM 1729 C C . LEU A 1 217 ? 11.843 -1.195 -18.344 1.00 66.19 217 LEU A C 1
ATOM 1731 O O . LEU A 1 217 ? 11.321 -0.097 -18.524 1.00 66.19 217 LEU A O 1
ATOM 1735 N N . SER A 1 218 ? 12.965 -1.338 -17.642 1.00 57.53 218 SER A N 1
ATOM 1736 C CA . SER A 1 218 ? 13.673 -0.235 -16.997 1.00 57.53 218 SER A CA 1
ATOM 1737 C C . SER A 1 218 ? 14.233 0.797 -17.997 1.00 57.53 218 SER A C 1
ATOM 1739 O O . SER A 1 218 ? 14.387 1.970 -17.659 1.00 57.53 218 SER A O 1
ATOM 1741 N N . ARG A 1 219 ? 14.471 0.397 -19.259 1.00 50.69 219 ARG A N 1
ATOM 1742 C CA . ARG A 1 219 ? 15.013 1.265 -20.324 1.00 50.69 219 ARG A CA 1
ATOM 1743 C C . ARG A 1 219 ? 13.995 2.269 -20.860 1.00 50.69 219 ARG A C 1
ATOM 1745 O O . ARG A 1 219 ? 14.388 3.302 -21.397 1.00 50.69 219 ARG A O 1
ATOM 1752 N N . HIS A 1 220 ? 12.704 1.993 -20.696 1.00 48.56 220 HIS A N 1
ATOM 1753 C CA . HIS A 1 220 ? 11.634 2.866 -21.179 1.00 48.56 220 HIS A CA 1
ATOM 1754 C C . HIS A 1 220 ? 11.318 4.027 -20.221 1.00 48.56 220 HIS A C 1
ATOM 1756 O O . HIS A 1 220 ? 10.642 4.965 -20.627 1.00 48.56 220 HIS A O 1
ATOM 1762 N N . ASN A 1 221 ? 11.900 4.028 -19.014 1.00 43.47 221 ASN A N 1
ATOM 1763 C CA . ASN A 1 221 ? 11.814 5.143 -18.062 1.00 43.47 221 ASN A CA 1
ATOM 1764 C C . ASN A 1 22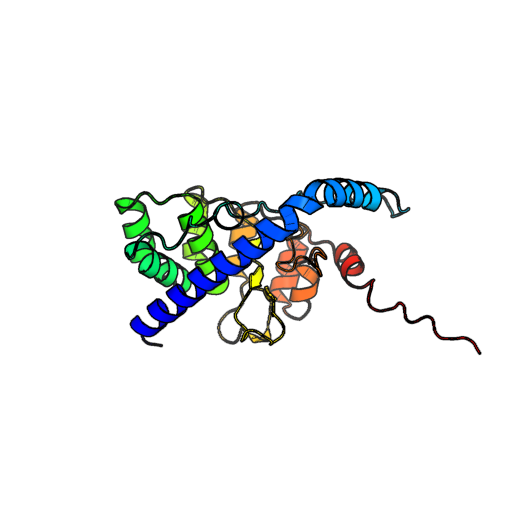1 ? 12.905 6.209 -18.253 1.00 43.47 221 ASN A C 1
ATOM 1766 O O . ASN A 1 221 ? 12.849 7.255 -17.614 1.00 43.47 221 ASN A O 1
ATOM 1770 N N . VAL A 1 222 ? 13.902 5.959 -19.113 1.00 33.91 222 VAL A N 1
ATOM 1771 C CA . VAL A 1 222 ? 15.080 6.837 -19.271 1.00 33.91 222 VAL A CA 1
ATOM 1772 C C . VAL A 1 222 ? 14.986 7.759 -20.496 1.00 33.91 222 VAL A C 1
ATOM 1774 O O . VAL A 1 222 ? 15.766 8.697 -20.626 1.00 33.91 222 VAL A O 1
ATOM 1777 N N . SER A 1 223 ? 14.016 7.589 -21.393 1.00 35.69 223 SER A N 1
ATOM 1778 C CA . SER A 1 223 ? 13.897 8.483 -22.551 1.00 35.69 223 SER A CA 1
ATOM 1779 C C . SER A 1 223 ? 12.820 9.529 -22.314 1.00 35.69 223 SER A C 1
ATOM 1781 O O . SER A 1 223 ? 11.650 9.220 -22.478 1.00 35.69 223 SER A O 1
ATOM 1783 N N . LEU A 1 224 ? 13.228 10.744 -21.925 1.00 36.06 224 LEU A N 1
ATOM 1784 C CA . LEU A 1 224 ? 12.629 12.016 -22.380 1.00 36.06 224 LEU A CA 1
ATOM 1785 C C . LEU A 1 224 ? 13.420 13.270 -21.944 1.00 36.06 224 LEU A C 1
ATOM 1787 O O . LEU A 1 224 ? 13.141 14.346 -22.463 1.00 36.06 224 LEU A O 1
ATOM 1791 N N . TYR A 1 225 ? 14.445 13.153 -21.089 1.00 31.44 225 TYR A N 1
ATOM 1792 C CA . TYR A 1 225 ? 15.328 14.287 -20.759 1.00 31.44 225 TYR A CA 1
ATOM 1793 C C . TYR A 1 225 ? 16.532 14.473 -21.694 1.00 31.44 225 TYR A C 1
ATOM 1795 O O . TYR A 1 225 ? 17.214 15.485 -21.586 1.00 31.44 225 TYR A O 1
ATOM 1803 N N . ASP A 1 226 ? 16.745 13.584 -22.668 1.00 34.34 226 ASP A N 1
ATOM 1804 C CA . ASP A 1 226 ? 17.875 13.677 -23.608 1.00 34.34 226 ASP A CA 1
ATOM 1805 C C . ASP A 1 226 ? 17.441 14.056 -25.034 1.00 34.34 226 ASP A C 1
ATOM 1807 O O . ASP A 1 226 ? 17.823 13.457 -26.039 1.00 34.34 226 ASP A O 1
ATOM 1811 N N . LYS A 1 227 ? 16.601 15.091 -25.134 1.00 35.31 227 LYS A N 1
ATOM 1812 C CA . LYS A 1 227 ? 16.410 15.842 -26.383 1.00 35.31 227 LYS A CA 1
ATOM 1813 C C . LYS A 1 227 ? 16.845 17.289 -26.201 1.00 35.31 227 LYS A C 1
ATOM 1815 O O . LYS A 1 227 ? 16.076 18.212 -26.444 1.00 35.31 227 LYS A O 1
ATOM 1820 N N . THR A 1 228 ? 18.110 17.483 -25.848 1.00 33.06 228 THR A N 1
ATOM 1821 C CA . THR A 1 228 ? 18.814 18.639 -26.404 1.00 33.06 228 THR A CA 1
ATOM 1822 C C . THR A 1 228 ? 19.477 18.128 -27.67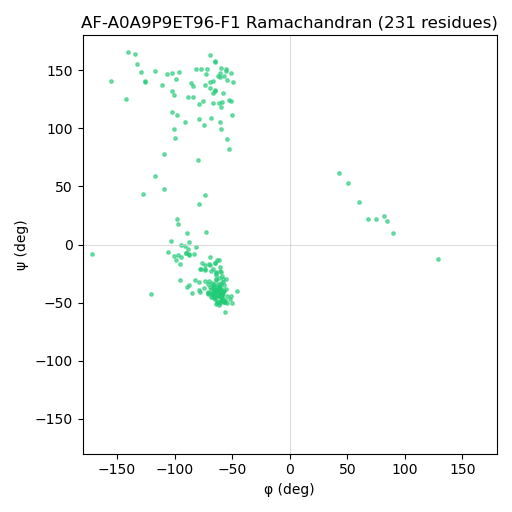7 1.00 33.06 228 THR A C 1
ATOM 1824 O O . THR A 1 228 ? 20.431 17.356 -27.574 1.00 33.06 228 THR A O 1
ATOM 1827 N N . PRO A 1 229 ? 18.985 18.450 -28.887 1.00 35.16 229 PRO A N 1
ATOM 1828 C CA . PRO A 1 229 ? 19.797 18.213 -30.064 1.00 35.16 229 PRO A CA 1
ATOM 1829 C C . PRO A 1 229 ? 21.065 19.040 -29.868 1.00 35.16 229 PRO A C 1
ATOM 1831 O O . PRO A 1 229 ? 20.991 20.261 -29.719 1.00 35.16 229 PRO A O 1
ATOM 1834 N N . ALA A 1 230 ? 22.216 18.369 -29.809 1.00 36.28 230 ALA A N 1
ATOM 1835 C CA . ALA A 1 230 ? 23.491 19.036 -29.977 1.00 36.28 230 ALA A CA 1
ATOM 1836 C C . ALA A 1 230 ? 23.373 19.862 -31.260 1.00 36.28 230 ALA A C 1
ATOM 1838 O O . ALA A 1 230 ? 23.198 19.311 -32.349 1.00 36.28 230 ALA A O 1
ATOM 1839 N N . ALA A 1 231 ? 23.356 21.185 -31.106 1.00 34.31 231 ALA A N 1
ATOM 1840 C CA . ALA A 1 231 ? 23.432 22.091 -32.227 1.00 34.31 231 ALA A CA 1
ATOM 1841 C C . ALA A 1 231 ? 24.766 21.801 -32.912 1.00 34.31 231 ALA A C 1
ATOM 1843 O O . ALA A 1 231 ? 25.831 22.115 -32.385 1.00 34.31 231 ALA A O 1
ATOM 1844 N N . VAL A 1 232 ? 24.694 21.125 -34.054 1.00 41.56 232 VAL A N 1
ATOM 1845 C CA . VAL A 1 232 ? 25.799 21.072 -34.997 1.00 41.56 232 VAL A CA 1
ATOM 1846 C C . VAL A 1 232 ? 25.816 22.439 -35.670 1.00 41.56 232 VAL A C 1
ATOM 1848 O O . VAL A 1 232 ? 24.960 22.731 -36.506 1.00 41.56 232 VAL A O 1
ATOM 1851 N N . ALA A 1 233 ? 26.753 23.278 -35.244 1.00 35.97 233 ALA A N 1
ATOM 1852 C CA . ALA A 1 233 ? 27.226 24.450 -35.965 1.00 35.97 233 ALA A CA 1
ATOM 1853 C C . ALA A 1 233 ? 28.753 24.463 -35.878 1.00 35.97 233 ALA A C 1
ATOM 1855 O O . ALA A 1 233 ? 29.269 24.300 -34.749 1.00 35.97 233 ALA A O 1
#

Radius of gyration: 18.92 Å; Cα contacts (8 Å, |Δi|>4): 274; chains: 1; bounding box: 44×41×57 Å

Nearest PDB structures (foldseek):
  5hry-assembly3_D  TM=6.294E-01  e=1.839E-02  synthetic construct
  8v0e-assembly2_B  TM=4.779E-01  e=8.055E-02  Homo sapiens
  6hiv-assembly1_DH  TM=3.199E-01  e=5.780E+00  Trypanosoma brucei brucei
  4m57-assembly1_A  TM=3.578E-01  e=7.138E+00  Zea mays

Secondary structure (DSSP, 8-state):
--HHHHHHHHHHHHHHHHHHHHHHHHHHTTTHHHHHHHHHHTT-S----PPPPPPPPPPPHHHHSTT-SSSSTTHHHHHHHHHTT-HHHHHHHHHHH---HHHHHHHHHHHHHTT-HHHHHHHHHTTPPP-GGGTEEEE---TTSPPEEEETT-GGG-SS--THHHHHHHHHTT--TT-PBPPS-TT--PPBPHHHHTTT-HHHHHHHHHTT--TTGGGGGS-SS--------

pLDDT: mean 76.58, std 20.5, range [31.44, 98.62]

Mean predicted aligned error: 10.22 Å